Protein AF-A0AAN7M7G8-F1 (afdb_monomer)

Sequence (264 aa):
MFGSSLQILDSKSIIFEFYADFIAVDPYHFTLSIPSNHMYMLPAVVDPLLLQQFCDRTKLMYQQESGLFDFRRTDVSPPLLIVDRRDDPVTPLLNQWTYQTMVHELVGIQDNKADLRNFGRIPKDQREVVLSSEQDAFFNAIMHENFGDIGLNIKRMVDEFQQLARSNQNIQTIEDMAKFADNYPEYKKMHGNVSKHVTSVTEMSRIVEERKLMMVSETEHELACNVMLYALRYEKESPVQLMQLFNKLAAQSPKYKPGLFNSC

InterPro domains:
  IPR001619 Sec1-like protein [PF00995] (16-231)
  IPR001619 Sec1-like protein [PTHR11679] (13-224)
  IPR036045 Sec1-like superfamily [SSF56815] (15-249)
  IPR043127 Sec1-like, domain 3a [G3DSA:3.90.830.10] (96-207)

Mean predicted aligned error: 12.53 Å

Organism: Trapa natans (NCBI:txid22666)

Secondary structure (DSSP, 8-state):
----------TT---------SEESSSS-EE---TTGGGGGSTTT--THHHHHHHHHHHHHHHHTTTTT-PPPPSSPPP-----GGG-SSGGGSPP-BHHHHHHHHT-EETTEEE-TTSSS--GGGSEEE--TTT-HHHHHHTTSBHHHHHHHHHHHHHHHHHHHHHHH---SHHHHHHHHHHHHHHHHHHHHHHHHHHHHHHHHHHHHHHTHHHHHHHHHHHHHHHHHHHHHHHHH-HHHHHHHHHHHHS--TT--S------

Nearest PDB structures (foldseek):
  6xmd-assembly1_A  TM=8.471E-01  e=6.523E-13  Thermochaetoides thermophila
  6xm1-assembly2_C  TM=8.379E-01  e=8.782E-13  Thermochaetoides thermophila
  6xjl-assembly1_A  TM=7.771E-01  e=5.227E-12  Thermochaetoides thermophila
  5bv1-assembly2_C  TM=7.125E-01  e=6.885E-06  Thermochaetoides thermophila DSM 1495
  4bx9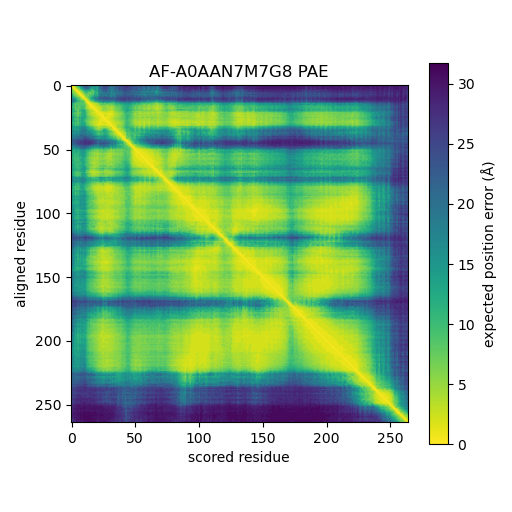-assembly1_A  TM=7.745E-01  e=1.428E-04  Homo sapiens

pLDDT: mean 78.52, std 15.02, range [34.22, 96.0]

Structure (mmCIF, N/CA/C/O backbone):
data_AF-A0AAN7M7G8-F1
#
_entry.id   AF-A0AAN7M7G8-F1
#
loop_
_atom_site.group_PDB
_atom_site.id
_atom_site.type_symbol
_atom_site.label_atom_id
_atom_site.label_alt_id
_atom_site.label_comp_id
_atom_site.label_asym_id
_atom_site.label_entity_id
_atom_site.label_seq_id
_atom_site.pdbx_PDB_ins_code
_atom_site.Cartn_x
_atom_site.Cartn_y
_atom_site.Cartn_z
_atom_site.occupancy
_atom_site.B_iso_or_equiv
_atom_site.auth_seq_id
_atom_site.auth_comp_id
_atom_site.auth_asym_id
_atom_site.auth_atom_id
_atom_site.pdbx_PDB_model_num
ATOM 1 N N . MET A 1 1 ? -5.667 -13.706 -23.156 1.00 41.88 1 MET A N 1
ATOM 2 C CA . MET A 1 1 ? -6.383 -13.793 -21.876 1.00 41.88 1 MET A CA 1
ATOM 3 C C . MET A 1 1 ? -7.707 -14.423 -22.207 1.00 41.88 1 MET A C 1
ATOM 5 O O . MET A 1 1 ? -8.424 -13.885 -23.038 1.00 41.88 1 MET A O 1
ATOM 9 N N . PHE A 1 2 ? -7.919 -15.635 -21.715 1.00 39.16 2 PHE A N 1
ATOM 10 C CA . PHE A 1 2 ? -9.219 -16.276 -21.796 1.00 39.16 2 PHE A CA 1
ATOM 11 C C . PHE A 1 2 ? -10.126 -15.478 -20.865 1.00 39.16 2 PHE A C 1
ATOM 13 O O . PHE A 1 2 ? -9.778 -15.348 -19.697 1.00 39.16 2 PHE A O 1
ATOM 20 N N . GLY A 1 3 ? -11.201 -14.890 -21.391 1.00 40.53 3 GLY A N 1
ATOM 21 C CA . GLY A 1 3 ? -12.267 -14.364 -20.547 1.00 40.53 3 GLY A CA 1
ATOM 22 C C . GLY A 1 3 ? -12.836 -15.542 -19.774 1.00 40.53 3 GLY A C 1
ATOM 23 O O . GLY A 1 3 ? -13.467 -16.428 -20.359 1.00 40.53 3 GLY A O 1
ATOM 24 N N . SER A 1 4 ? -12.525 -15.620 -18.486 1.00 41.31 4 SER A N 1
ATOM 25 C CA . SER A 1 4 ? -13.129 -16.600 -17.595 1.00 41.31 4 SER A CA 1
ATOM 26 C C . S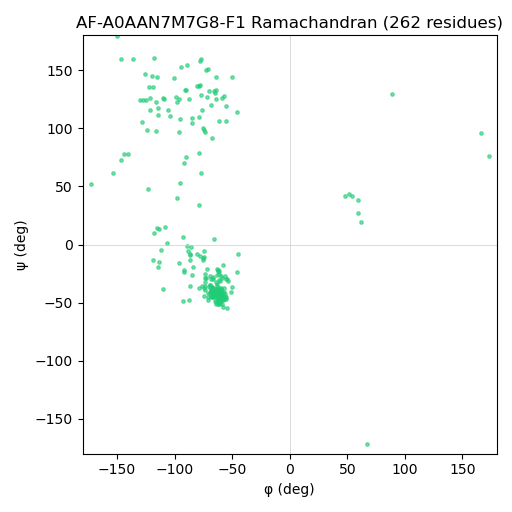ER A 1 4 ? -14.504 -16.074 -17.225 1.00 41.31 4 SER A C 1
ATOM 28 O O . SER A 1 4 ? -14.722 -15.526 -16.154 1.00 41.31 4 SER A O 1
ATOM 30 N N . SER A 1 5 ? -15.449 -16.237 -18.149 1.00 46.50 5 SER A N 1
ATOM 31 C CA . SER A 1 5 ? -16.856 -15.924 -17.923 1.00 46.50 5 SER A CA 1
ATOM 32 C C . SER A 1 5 ? -17.339 -16.702 -16.699 1.00 46.50 5 SER A C 1
ATOM 34 O O . SER A 1 5 ? -17.517 -17.923 -16.760 1.00 46.50 5 SER A O 1
ATOM 36 N N . LEU A 1 6 ? -17.532 -16.019 -15.570 1.00 47.53 6 LEU A N 1
ATOM 37 C CA . LEU A 1 6 ? -18.137 -16.634 -14.397 1.00 47.53 6 LEU A CA 1
ATOM 38 C C . LEU A 1 6 ? -19.636 -16.792 -14.676 1.00 47.53 6 LEU A C 1
ATOM 40 O O . LEU A 1 6 ? -20.410 -15.850 -14.529 1.00 47.53 6 LEU A O 1
ATOM 44 N N . GLN A 1 7 ? -20.043 -17.981 -15.119 1.00 53.16 7 GLN A N 1
ATOM 45 C CA . GLN A 1 7 ? -21.450 -18.295 -15.349 1.00 53.16 7 GLN A CA 1
ATOM 46 C C . GLN A 1 7 ? -22.145 -18.525 -14.004 1.00 53.16 7 GLN A C 1
ATOM 48 O O . GLN A 1 7 ? -22.026 -19.589 -13.396 1.00 53.16 7 GLN A O 1
ATOM 53 N N . ILE A 1 8 ? -22.869 -17.517 -13.523 1.00 58.78 8 ILE A N 1
ATOM 54 C CA . ILE A 1 8 ? -23.681 -17.633 -12.309 1.00 58.78 8 ILE A CA 1
ATOM 55 C C . ILE A 1 8 ? -25.043 -18.217 -12.704 1.00 58.78 8 ILE A C 1
ATOM 57 O O . ILE A 1 8 ? -25.845 -17.535 -13.337 1.00 58.78 8 ILE A O 1
ATOM 61 N N . LEU A 1 9 ? -25.312 -19.477 -12.338 1.00 50.16 9 LEU A N 1
ATOM 62 C CA . LEU A 1 9 ? -26.644 -20.075 -12.481 1.00 50.16 9 LEU A CA 1
ATOM 63 C C . LEU A 1 9 ? -27.555 -19.592 -11.345 1.00 50.16 9 LEU A C 1
ATOM 65 O O . LEU A 1 9 ? -27.407 -20.016 -10.200 1.00 50.16 9 LEU A O 1
ATOM 69 N N . ASP A 1 10 ? -28.538 -18.753 -11.669 1.00 55.81 10 ASP A N 1
ATOM 70 C CA . ASP A 1 10 ? -29.702 -18.557 -10.798 1.00 55.81 10 ASP A CA 1
ATOM 71 C C . ASP A 1 10 ? -30.676 -19.747 -10.945 1.00 55.81 10 ASP A C 1
ATOM 73 O O . ASP A 1 10 ? -30.691 -20.452 -11.957 1.00 55.81 10 ASP A O 1
ATOM 77 N N . SER A 1 11 ? -31.536 -19.934 -9.946 1.00 60.56 11 SER A N 1
ATOM 78 C CA . SER A 1 11 ? -32.658 -20.880 -9.822 1.00 60.56 11 SER A CA 1
ATOM 79 C C . SER A 1 11 ? -33.591 -21.006 -11.046 1.00 60.56 11 SER A C 1
ATOM 81 O O . SER A 1 11 ? -34.426 -21.910 -11.087 1.00 60.56 11 SER A O 1
ATOM 83 N N . LYS A 1 12 ? -33.436 -20.141 -12.060 1.00 61.88 12 LYS A N 1
ATOM 84 C CA . LYS A 1 12 ? -34.151 -20.133 -13.350 1.00 61.88 12 LYS A CA 1
ATOM 85 C C . LYS A 1 12 ? -33.277 -20.429 -14.587 1.00 61.88 12 LYS A C 1
ATOM 87 O O . LYS A 1 12 ? -33.741 -20.210 -15.701 1.00 61.88 12 LYS A O 1
ATOM 92 N N . SER A 1 13 ? -32.044 -20.921 -14.424 1.00 66.62 13 SER A N 1
ATOM 93 C CA . SER A 1 13 ? -31.136 -21.300 -15.529 1.00 66.62 13 SER A CA 1
ATOM 94 C C . SER A 1 13 ? -30.795 -20.161 -16.505 1.00 66.62 13 SER A C 1
ATOM 96 O O . SER A 1 13 ? -30.699 -20.378 -17.712 1.00 66.62 13 SER A O 1
ATOM 98 N N . ILE A 1 14 ? -30.607 -18.941 -15.999 1.00 72.56 14 ILE A N 1
ATOM 99 C CA . ILE A 1 14 ? -30.151 -17.798 -16.803 1.00 72.56 14 ILE A CA 1
ATOM 100 C C . ILE A 1 14 ? -28.620 -17.748 -16.755 1.00 72.56 14 ILE A C 1
ATOM 102 O O . ILE A 1 14 ? -28.042 -17.876 -15.679 1.00 72.56 14 ILE A O 1
ATOM 106 N N . ILE A 1 15 ? -27.978 -17.582 -17.914 1.00 76.56 15 ILE A N 1
ATOM 107 C CA . ILE A 1 15 ? -26.524 -17.429 -18.044 1.00 76.56 15 ILE A CA 1
ATOM 108 C C . ILE A 1 15 ? -26.215 -15.937 -18.169 1.00 76.56 15 ILE A C 1
ATOM 110 O O . ILE A 1 15 ? -26.767 -15.264 -19.039 1.00 76.56 15 ILE A O 1
ATOM 114 N N . PHE A 1 16 ? -25.320 -15.445 -17.317 1.00 76.19 16 PHE A N 1
ATOM 115 C CA . PHE A 1 16 ? -24.771 -14.094 -17.387 1.00 76.19 16 PHE A CA 1
ATOM 116 C C . PHE A 1 16 ? -23.256 -14.157 -17.563 1.00 76.19 16 PHE A C 1
ATOM 118 O O . PHE A 1 16 ? -22.600 -15.038 -17.005 1.00 76.19 16 PHE A O 1
ATOM 125 N N . GLU A 1 17 ? -22.711 -13.205 -18.315 1.00 77.94 17 GLU A N 1
ATOM 126 C CA . GLU A 1 17 ? -21.273 -12.961 -18.386 1.00 77.94 17 GLU A CA 1
ATOM 127 C C . GLU A 1 17 ? -20.913 -11.833 -17.420 1.00 77.94 17 GLU A C 1
ATOM 129 O O . GLU A 1 17 ? -21.492 -10.747 -17.468 1.00 77.94 17 GLU A O 1
ATOM 134 N N . PHE A 1 18 ? -19.972 -12.105 -16.517 1.00 80.31 18 PHE A N 1
ATOM 135 C CA . PHE A 1 18 ? -19.470 -11.136 -15.551 1.00 80.31 18 PHE A CA 1
ATOM 136 C C . PHE A 1 18 ? -17.962 -10.963 -15.738 1.00 80.31 18 PHE A C 1
ATOM 138 O O . PHE A 1 18 ? -17.198 -11.906 -15.540 1.00 80.31 18 PHE A O 1
ATOM 145 N N . TYR A 1 19 ? -17.543 -9.758 -16.130 1.00 82.44 19 TYR A N 1
ATOM 146 C CA . TYR A 1 19 ? -16.150 -9.429 -16.448 1.00 82.44 19 TYR A CA 1
ATOM 147 C C . TYR A 1 19 ? -15.395 -8.933 -15.204 1.00 82.44 19 TYR A C 1
ATOM 149 O O . TYR A 1 19 ? -15.139 -7.739 -15.054 1.00 82.44 19 TYR A O 1
ATOM 157 N N . ALA A 1 20 ? -15.044 -9.855 -14.303 1.00 82.75 20 ALA A N 1
ATOM 158 C CA . ALA A 1 20 ? -14.249 -9.581 -13.098 1.00 82.75 20 ALA A CA 1
ATOM 159 C C . ALA A 1 20 ? -12.972 -10.432 -13.041 1.00 82.75 20 ALA A C 1
ATOM 161 O O . ALA A 1 20 ? -12.640 -11.030 -12.020 1.00 82.75 20 ALA A O 1
ATOM 162 N N . ASP A 1 21 ? -12.242 -10.472 -14.155 1.00 83.25 21 ASP A N 1
ATOM 163 C CA . ASP A 1 21 ? -10.992 -11.229 -14.314 1.00 83.25 21 ASP A CA 1
ATOM 164 C C . ASP A 1 21 ? -9.766 -10.514 -13.690 1.00 83.25 21 ASP A C 1
ATOM 166 O O . ASP A 1 21 ? -8.650 -10.577 -14.209 1.00 83.25 21 ASP A O 1
ATOM 170 N N . PHE A 1 22 ? -9.959 -9.794 -12.582 1.00 87.00 22 PHE A N 1
ATOM 171 C CA . PHE A 1 22 ? -8.910 -9.066 -11.865 1.00 87.00 22 PHE A CA 1
ATOM 172 C C . PHE A 1 22 ? -9.173 -9.047 -10.357 1.00 87.00 22 PHE A C 1
ATOM 174 O O . PHE A 1 22 ? -10.301 -9.208 -9.897 1.00 87.00 22 PHE A O 1
ATOM 181 N N . ILE A 1 23 ? -8.119 -8.803 -9.581 1.00 84.50 23 ILE A N 1
ATOM 182 C CA . ILE A 1 23 ? -8.191 -8.607 -8.134 1.00 84.50 23 ILE A CA 1
ATOM 183 C C . ILE A 1 23 ? -7.992 -7.120 -7.852 1.00 84.50 23 ILE A C 1
ATOM 185 O O . ILE A 1 23 ? -6.927 -6.568 -8.135 1.00 84.50 23 ILE A O 1
ATOM 189 N N . ALA A 1 24 ? -9.015 -6.471 -7.301 1.00 86.88 24 ALA A N 1
ATOM 190 C CA . ALA A 1 24 ? -8.911 -5.098 -6.822 1.00 86.88 24 ALA A CA 1
ATOM 191 C C . ALA A 1 24 ? -8.062 -5.052 -5.540 1.00 86.88 24 ALA A C 1
ATOM 193 O O . ALA A 1 24 ? -8.325 -5.783 -4.581 1.00 86.88 24 ALA A O 1
ATOM 194 N N . VAL A 1 25 ? -7.038 -4.200 -5.535 1.00 83.56 25 VAL A N 1
ATOM 195 C CA . VAL A 1 25 ? -6.191 -3.949 -4.360 1.00 83.56 25 VAL A CA 1
ATOM 196 C C . VAL A 1 25 ? -6.746 -2.752 -3.589 1.00 83.56 25 VAL A C 1
ATOM 198 O O . VAL A 1 25 ? -6.966 -2.836 -2.383 1.00 83.56 25 VAL A O 1
ATOM 201 N N . ASP A 1 26 ? -7.036 -1.667 -4.305 1.00 83.31 26 ASP A N 1
ATOM 202 C CA . ASP A 1 26 ? -7.692 -0.457 -3.808 1.00 83.31 26 ASP A CA 1
ATOM 203 C C . ASP A 1 26 ? -8.500 0.197 -4.959 1.00 83.31 26 ASP A C 1
ATOM 205 O O . ASP A 1 26 ? -8.507 -0.347 -6.068 1.00 83.31 26 ASP A O 1
ATOM 209 N N . PRO A 1 27 ? -9.203 1.331 -4.750 1.00 86.38 27 PRO A N 1
ATOM 210 C CA . PRO A 1 27 ? -10.039 1.945 -5.789 1.00 86.38 27 PRO A CA 1
ATOM 211 C C . PRO A 1 27 ? -9.318 2.323 -7.093 1.00 86.38 27 PRO A C 1
ATOM 213 O O . PRO A 1 27 ? -9.984 2.542 -8.106 1.00 86.38 27 PRO A O 1
ATOM 216 N N . TYR A 1 28 ? -7.987 2.421 -7.080 1.00 89.12 28 TYR A N 1
ATOM 217 C CA . TYR A 1 28 ? -7.175 2.859 -8.217 1.00 89.12 28 TYR A CA 1
ATOM 218 C C . TYR A 1 28 ? -6.187 1.793 -8.710 1.00 89.12 28 TYR A C 1
ATOM 220 O O . TYR A 1 28 ? -5.656 1.929 -9.813 1.00 89.12 28 TYR A O 1
ATOM 228 N N . HIS A 1 29 ? -5.964 0.724 -7.943 1.00 88.50 29 HIS A N 1
ATOM 229 C CA . HIS A 1 29 ? -5.014 -0.334 -8.277 1.00 88.50 29 HIS A CA 1
ATOM 230 C C . HIS A 1 29 ? -5.681 -1.709 -8.342 1.00 88.50 29 HIS A C 1
ATOM 232 O O . HIS A 1 29 ? -6.420 -2.126 -7.449 1.00 88.50 29 HIS A O 1
ATOM 238 N N . PHE A 1 30 ? -5.341 -2.470 -9.380 1.00 89.69 30 PHE A N 1
ATOM 239 C CA . PHE A 1 30 ? -5.737 -3.865 -9.531 1.00 89.69 30 PHE A CA 1
ATOM 240 C C . PHE A 1 30 ? -4.560 -4.719 -10.002 1.00 89.69 30 PHE A C 1
ATOM 242 O O . PHE A 1 30 ? -3.595 -4.223 -10.585 1.00 89.69 30 PHE A O 1
ATOM 249 N N . THR A 1 31 ? -4.654 -6.026 -9.774 1.00 86.50 31 THR A N 1
ATOM 250 C CA . THR A 1 31 ? -3.706 -7.018 -10.282 1.00 86.50 31 THR A CA 1
ATOM 251 C C . THR A 1 31 ? -4.430 -8.114 -11.048 1.00 86.50 31 THR A C 1
ATOM 253 O O . THR A 1 31 ? -5.545 -8.504 -10.714 1.00 86.50 31 THR A O 1
ATOM 256 N N . LEU A 1 32 ? -3.774 -8.639 -12.080 1.00 85.12 32 LEU A N 1
ATOM 257 C CA . LEU A 1 32 ? -4.249 -9.802 -12.836 1.00 85.12 32 LEU A CA 1
ATOM 258 C C . LEU A 1 32 ? -3.821 -11.132 -12.190 1.00 85.12 32 LEU A C 1
ATOM 260 O O . LEU A 1 32 ? -4.140 -12.192 -12.715 1.00 85.12 32 LEU A O 1
ATOM 264 N N . SER A 1 33 ? -3.061 -11.078 -11.087 1.00 79.31 33 SER A N 1
ATOM 265 C CA . SER A 1 33 ? -2.546 -12.244 -10.351 1.00 79.31 33 SER A CA 1
ATOM 266 C C . SER A 1 33 ? -1.886 -13.298 -11.253 1.00 79.31 33 SER A C 1
ATOM 268 O O . SER A 1 33 ? -2.090 -14.503 -11.116 1.00 79.31 33 SER A O 1
ATOM 270 N N . ILE A 1 34 ? -1.094 -12.838 -12.228 1.00 78.81 34 ILE A N 1
ATOM 271 C CA . ILE A 1 34 ? -0.411 -13.728 -13.171 1.00 78.81 34 ILE A CA 1
ATOM 272 C C . ILE A 1 34 ? 0.784 -14.371 -12.447 1.00 78.81 34 ILE A C 1
ATOM 274 O O . ILE A 1 34 ? 1.723 -13.655 -12.074 1.00 78.81 34 ILE A O 1
ATOM 278 N N . PRO A 1 35 ? 0.798 -15.703 -12.253 1.00 70.00 35 PRO A N 1
ATOM 279 C CA . PRO A 1 35 ? 1.922 -16.372 -11.615 1.00 70.00 35 PRO A CA 1
ATOM 280 C C . PRO A 1 35 ? 3.182 -16.216 -12.471 1.00 70.00 35 PRO A C 1
ATOM 282 O O . PRO A 1 35 ? 3.129 -16.228 -13.701 1.00 70.00 35 PRO A O 1
ATOM 285 N N . SER A 1 36 ? 4.331 -16.067 -11.812 1.00 68.06 36 SER A N 1
ATOM 286 C CA . SER A 1 36 ? 5.638 -15.931 -12.470 1.00 68.06 36 SER A CA 1
ATOM 287 C C . SER A 1 36 ? 5.766 -14.731 -13.417 1.00 68.06 36 SER A C 1
ATOM 289 O O 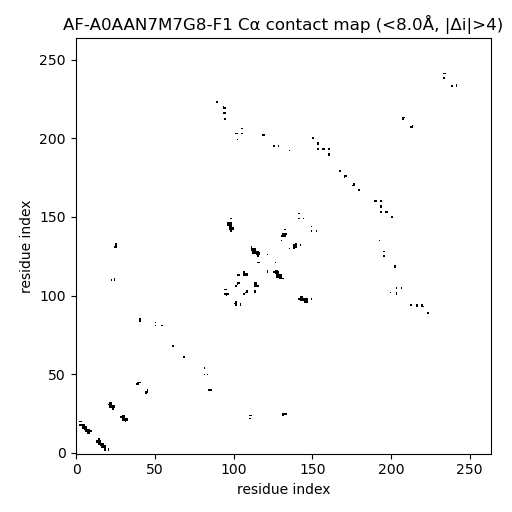. SER A 1 36 ? 6.598 -14.756 -14.320 1.00 68.06 36 SER A O 1
ATOM 291 N N . ASN A 1 37 ? 5.006 -13.647 -13.196 1.00 67.19 37 ASN A N 1
ATOM 292 C CA . ASN A 1 37 ? 5.082 -12.450 -14.045 1.00 67.19 37 ASN A CA 1
ATOM 293 C C . ASN A 1 37 ? 6.512 -11.870 -14.142 1.00 67.19 37 ASN A C 1
ATOM 295 O O . ASN A 1 37 ? 6.920 -11.346 -15.174 1.00 67.19 37 ASN A O 1
ATOM 299 N N . HIS A 1 38 ? 7.319 -12.047 -13.090 1.00 64.25 38 HIS A N 1
ATOM 300 C CA . HIS A 1 38 ? 8.725 -11.643 -13.069 1.00 64.25 38 HIS A CA 1
ATOM 301 C C . HIS A 1 38 ? 9.599 -12.353 -14.116 1.00 64.25 38 HIS A C 1
ATOM 303 O O . HIS A 1 38 ? 10.631 -11.812 -14.503 1.00 64.25 38 HIS A O 1
ATOM 309 N N . MET A 1 39 ? 9.200 -13.528 -14.618 1.00 61.25 39 MET A N 1
ATOM 310 C CA . MET A 1 39 ? 9.928 -14.208 -15.695 1.00 61.25 39 MET A CA 1
ATOM 311 C C . MET A 1 39 ? 9.811 -13.477 -17.034 1.00 61.25 39 MET A C 1
ATOM 313 O O . MET A 1 39 ? 10.746 -13.533 -17.828 1.00 61.25 39 MET A O 1
ATOM 317 N N . TYR A 1 40 ? 8.733 -12.719 -17.257 1.00 58.91 40 TYR A N 1
ATOM 318 C CA . TYR A 1 40 ? 8.611 -11.838 -18.422 1.00 58.91 40 TYR A CA 1
ATOM 319 C C . TYR A 1 40 ? 9.479 -10.573 -18.303 1.00 58.91 40 TYR A C 1
ATOM 321 O O . TYR A 1 40 ? 9.600 -9.818 -19.259 1.00 58.91 40 TYR A O 1
ATOM 329 N N . MET A 1 41 ? 10.136 -10.341 -17.163 1.00 54.50 41 MET A N 1
ATOM 330 C CA . MET A 1 41 ? 11.155 -9.292 -17.042 1.00 54.50 41 MET A CA 1
ATOM 331 C C . MET A 1 41 ? 12.550 -9.779 -17.469 1.00 54.50 41 MET A C 1
ATOM 333 O O . MET A 1 41 ? 13.473 -8.973 -17.579 1.00 54.50 41 MET A O 1
ATOM 337 N N . LEU A 1 42 ? 12.736 -11.084 -17.723 1.00 55.66 42 LEU A N 1
ATOM 338 C CA . LEU A 1 42 ? 14.024 -11.628 -18.149 1.00 55.66 42 LEU A CA 1
ATOM 339 C C . LEU A 1 42 ? 14.284 -11.319 -19.636 1.00 55.66 42 LEU A C 1
ATOM 341 O O . LEU A 1 42 ? 13.474 -11.697 -20.487 1.00 55.66 42 LEU A O 1
ATOM 345 N N . PRO A 1 43 ? 15.451 -10.740 -19.989 1.00 49.47 43 PRO A N 1
ATOM 346 C CA . PRO A 1 43 ? 15.804 -10.436 -21.380 1.00 49.47 43 PRO A CA 1
ATOM 347 C C . PRO A 1 43 ? 15.773 -11.656 -22.313 1.00 49.47 43 PRO A C 1
ATOM 349 O O . PRO A 1 43 ? 15.553 -11.514 -23.509 1.00 49.47 43 PRO A O 1
ATOM 352 N N . ALA A 1 44 ? 15.984 -12.859 -21.766 1.00 47.59 44 ALA A N 1
ATOM 353 C CA . ALA A 1 44 ? 16.004 -14.116 -22.512 1.00 47.59 44 ALA A CA 1
ATOM 354 C C . ALA A 1 44 ? 14.611 -14.630 -22.931 1.00 47.59 44 ALA A C 1
ATOM 356 O O . ALA A 1 44 ? 14.534 -15.570 -23.717 1.00 47.59 44 ALA A O 1
ATOM 357 N N . VAL A 1 45 ? 13.528 -14.051 -22.400 1.00 49.69 45 VAL A N 1
ATOM 358 C CA . VAL A 1 45 ? 12.152 -14.557 -22.570 1.00 49.69 45 VAL A CA 1
ATOM 359 C C . VAL A 1 45 ? 11.277 -13.601 -23.397 1.00 49.69 45 VAL A C 1
ATOM 361 O O . VAL A 1 45 ? 10.228 -14.018 -23.883 1.00 49.69 45 VAL A O 1
ATOM 364 N N . VAL A 1 46 ? 11.688 -12.341 -23.616 1.00 50.38 46 VAL A N 1
ATOM 365 C CA . VAL A 1 46 ? 10.793 -11.309 -24.179 1.00 50.38 46 VAL A CA 1
ATOM 366 C C . VAL A 1 46 ? 11.378 -10.571 -25.385 1.00 50.38 46 VAL A C 1
ATOM 368 O O . VAL A 1 46 ? 12.215 -9.674 -25.267 1.00 50.38 46 VAL A O 1
ATOM 371 N N . ASP A 1 47 ? 10.839 -10.925 -26.551 1.00 56.06 47 ASP A N 1
ATOM 372 C CA . ASP A 1 47 ? 10.956 -10.216 -27.826 1.00 56.06 47 ASP A CA 1
ATOM 373 C C . ASP A 1 47 ? 10.252 -8.836 -27.735 1.00 56.06 47 ASP A C 1
ATOM 375 O O . ASP A 1 47 ? 9.111 -8.776 -27.261 1.00 56.06 47 ASP A O 1
ATOM 379 N N . PRO A 1 48 ? 10.875 -7.717 -28.167 1.00 57.50 48 PRO A N 1
ATOM 380 C CA . PRO A 1 48 ? 10.230 -6.403 -28.311 1.00 57.50 48 PRO A CA 1
ATOM 381 C C . PRO A 1 48 ? 8.856 -6.421 -29.002 1.00 57.50 48 PRO A C 1
ATOM 383 O O . PRO A 1 48 ? 8.036 -5.536 -28.757 1.00 57.50 48 PRO A O 1
ATOM 386 N N . LEU A 1 49 ? 8.563 -7.437 -29.822 1.00 63.84 49 LEU A N 1
ATOM 387 C CA . LEU A 1 49 ? 7.244 -7.623 -30.430 1.00 63.84 49 LEU A CA 1
ATOM 388 C C . LEU A 1 49 ? 6.107 -7.871 -29.426 1.00 63.84 49 LEU A C 1
ATOM 390 O O . LEU A 1 49 ? 4.953 -7.668 -29.791 1.00 63.84 49 LEU A O 1
ATOM 394 N N . LEU A 1 50 ? 6.371 -8.309 -28.193 1.00 69.12 50 LEU A N 1
ATOM 395 C CA . LEU A 1 50 ? 5.317 -8.790 -27.292 1.00 69.12 50 LEU A CA 1
ATOM 396 C C . LEU A 1 50 ? 4.363 -7.676 -26.824 1.00 69.12 50 LEU A C 1
ATOM 398 O O . LEU A 1 50 ? 3.149 -7.885 -26.789 1.00 69.12 50 LEU A O 1
ATOM 402 N N . LEU A 1 51 ? 4.887 -6.478 -26.532 1.00 71.75 51 LEU A N 1
ATOM 403 C CA . LEU A 1 51 ? 4.068 -5.315 -26.166 1.00 71.75 51 LEU A CA 1
ATOM 404 C C . LEU A 1 51 ? 3.209 -4.857 -27.351 1.00 71.75 51 LEU A C 1
ATOM 406 O O . LEU A 1 51 ? 2.008 -4.636 -27.206 1.00 71.75 51 LEU A O 1
ATOM 410 N N . GLN A 1 52 ? 3.811 -4.785 -28.540 1.00 77.06 52 GLN A N 1
ATOM 411 C CA . GLN A 1 52 ? 3.110 -4.416 -29.767 1.00 77.06 52 GLN A CA 1
ATOM 412 C C . GLN A 1 52 ? 2.006 -5.429 -30.103 1.00 77.06 52 GLN A C 1
ATOM 414 O O . GLN A 1 52 ? 0.866 -5.044 -30.348 1.00 77.06 52 GLN A O 1
ATOM 419 N N . GLN A 1 53 ? 2.307 -6.727 -30.017 1.00 79.75 53 GLN A N 1
ATOM 420 C CA . GLN A 1 53 ? 1.334 -7.807 -30.193 1.00 79.75 53 GLN A CA 1
ATOM 421 C C . GLN A 1 53 ? 0.194 -7.729 -29.175 1.00 79.75 53 GLN A C 1
ATOM 423 O O . GLN A 1 53 ? -0.959 -7.984 -29.524 1.00 79.75 53 GLN A O 1
ATOM 428 N N . PHE A 1 54 ? 0.490 -7.384 -27.919 1.00 80.62 54 PHE A N 1
ATOM 429 C CA . PHE A 1 54 ? -0.534 -7.199 -26.898 1.00 80.62 54 PHE A CA 1
ATOM 430 C C . PHE A 1 54 ? -1.449 -6.016 -27.239 1.00 80.62 54 PHE A C 1
ATOM 432 O O . PHE A 1 54 ? -2.666 -6.189 -27.269 1.00 80.62 54 PHE A O 1
ATOM 439 N N . CYS A 1 55 ? -0.882 -4.858 -27.591 1.00 82.31 55 CYS A N 1
ATOM 440 C CA . CYS A 1 55 ? -1.634 -3.685 -28.040 1.00 82.31 55 CYS A CA 1
ATOM 441 C C . CYS A 1 55 ? -2.521 -3.989 -29.257 1.00 82.31 55 CYS A C 1
ATOM 443 O O . CYS A 1 55 ? -3.697 -3.621 -29.275 1.00 82.31 55 CYS A O 1
ATOM 445 N N . ASP A 1 56 ? -1.982 -4.677 -30.264 1.00 84.94 56 ASP A N 1
ATOM 446 C CA . ASP A 1 56 ? -2.717 -5.013 -31.485 1.00 84.94 56 ASP A CA 1
ATOM 447 C C . ASP A 1 56 ? -3.839 -6.018 -31.210 1.00 84.94 56 ASP A C 1
ATOM 449 O O . ASP A 1 56 ? -4.942 -5.875 -31.740 1.00 84.94 56 ASP A O 1
ATOM 453 N N . ARG A 1 57 ? -3.616 -6.977 -30.304 1.00 83.38 57 ARG A N 1
ATOM 454 C CA . ARG A 1 57 ? -4.658 -7.913 -29.865 1.00 83.38 57 ARG A CA 1
ATOM 455 C C . ARG A 1 57 ? -5.771 -7.217 -29.080 1.00 83.38 57 ARG A C 1
ATOM 457 O O . ARG A 1 57 ? -6.937 -7.534 -29.297 1.00 83.38 57 ARG A O 1
ATOM 464 N N . THR A 1 58 ? -5.439 -6.248 -28.229 1.00 84.44 58 THR A N 1
ATOM 465 C CA . THR A 1 58 ? -6.433 -5.434 -27.510 1.00 84.44 58 THR A CA 1
ATOM 466 C C . THR A 1 58 ? -7.265 -4.588 -28.476 1.00 84.44 58 THR A C 1
ATOM 468 O O . THR A 1 58 ? -8.487 -4.540 -28.353 1.00 84.44 58 THR A O 1
ATOM 471 N N . LYS A 1 59 ? -6.638 -3.980 -29.495 1.00 85.88 59 LYS A N 1
ATOM 472 C CA . LYS A 1 59 ? -7.355 -3.246 -30.555 1.00 85.88 59 LYS A CA 1
ATOM 473 C C . LYS A 1 59 ? -8.291 -4.154 -31.351 1.00 85.88 59 LYS A C 1
ATOM 475 O O . LYS A 1 59 ? -9.421 -3.761 -31.625 1.00 85.88 59 LYS A O 1
ATOM 480 N N . LEU A 1 60 ? -7.831 -5.354 -31.710 1.00 88.12 60 LEU A N 1
ATOM 481 C CA . LEU A 1 60 ? -8.648 -6.337 -32.418 1.00 88.12 60 LEU A CA 1
ATOM 482 C C . LEU A 1 60 ? -9.871 -6.741 -31.582 1.00 88.12 60 LEU A C 1
ATOM 484 O O . LEU A 1 60 ? -10.980 -6.742 -32.107 1.00 88.12 60 LEU A O 1
ATOM 488 N N . MET A 1 61 ? -9.688 -7.016 -30.285 1.00 85.06 61 MET A N 1
ATOM 489 C CA . MET A 1 61 ? -10.798 -7.320 -29.372 1.00 85.06 61 MET A CA 1
ATOM 490 C C . MET A 1 61 ? -11.804 -6.172 -29.284 1.00 85.06 61 MET A C 1
ATOM 492 O O . MET A 1 61 ? -13.001 -6.411 -29.393 1.00 85.06 61 MET A O 1
ATOM 496 N N . TYR A 1 62 ? -11.334 -4.928 -29.166 1.00 84.88 62 TYR A N 1
ATOM 497 C CA . TYR A 1 62 ? -12.209 -3.753 -29.146 1.00 84.88 62 TYR A CA 1
ATOM 498 C C . TYR A 1 62 ? -13.051 -3.621 -30.428 1.00 84.88 62 TYR A C 1
ATOM 500 O O . TYR A 1 62 ? -14.217 -3.240 -30.377 1.00 84.88 62 TYR A O 1
ATOM 508 N N . GLN A 1 63 ? -12.474 -3.958 -31.586 1.00 86.81 63 GLN A N 1
ATOM 509 C CA . GLN A 1 63 ? -13.181 -3.931 -32.869 1.00 86.81 63 GLN A CA 1
ATOM 510 C C . GLN A 1 63 ? -14.178 -5.086 -33.024 1.00 86.81 63 GLN A C 1
ATOM 512 O O . GLN A 1 63 ? -15.257 -4.885 -33.579 1.00 86.81 63 GLN A O 1
ATOM 517 N N . GLN A 1 64 ? -13.820 -6.286 -32.559 1.00 90.12 64 GLN A N 1
ATOM 518 C CA . GLN A 1 64 ? -14.666 -7.479 -32.650 1.00 90.12 64 GLN A CA 1
ATOM 519 C C . GLN A 1 64 ? -15.867 -7.393 -31.705 1.00 90.12 64 GLN A C 1
ATOM 521 O O . GLN A 1 64 ? -16.995 -7.616 -32.133 1.00 90.12 64 GLN A O 1
ATOM 526 N N . GLU A 1 65 ? -15.638 -6.981 -30.460 1.00 87.94 65 GLU A N 1
ATOM 527 C CA . GLU A 1 65 ? -16.655 -6.909 -29.406 1.00 87.94 65 GLU A CA 1
ATOM 528 C C . GLU A 1 65 ? -17.220 -5.491 -29.235 1.00 87.94 65 GLU A C 1
ATOM 530 O O . GLU A 1 65 ? -17.453 -5.017 -28.124 1.00 87.94 65 GLU A O 1
ATOM 535 N N . SER A 1 66 ? -17.448 -4.781 -30.345 1.00 81.94 66 SER A N 1
ATOM 536 C CA . SER A 1 66 ? -17.889 -3.373 -30.323 1.00 81.94 66 SER A CA 1
ATOM 537 C C . SER A 1 66 ? -19.160 -3.122 -29.497 1.00 81.94 66 SER A C 1
ATOM 539 O O . SER A 1 66 ? -19.294 -2.056 -28.903 1.00 81.94 66 SER A O 1
ATOM 541 N N . GLY A 1 67 ? -20.059 -4.111 -29.398 1.00 86.56 67 GLY A N 1
ATOM 542 C CA . GLY A 1 67 ? -21.275 -4.028 -28.586 1.00 86.56 67 GLY A CA 1
ATOM 543 C C . GLY A 1 67 ? -21.024 -3.966 -27.073 1.00 86.56 67 GLY A C 1
ATOM 544 O O . GLY A 1 67 ? -21.802 -3.331 -26.367 1.00 86.56 67 GLY A O 1
ATOM 545 N N . LEU A 1 68 ? -19.931 -4.560 -26.572 1.00 85.44 68 LEU A N 1
ATOM 546 C CA . LEU A 1 68 ? -19.535 -4.456 -25.157 1.00 85.44 68 LEU A CA 1
ATOM 547 C C . LEU A 1 68 ? -18.969 -3.074 -24.815 1.00 85.44 68 LEU A C 1
ATOM 549 O O . LEU A 1 68 ? -19.021 -2.648 -23.662 1.00 85.44 68 LEU A O 1
ATOM 553 N N . PHE A 1 69 ? -18.423 -2.381 -25.815 1.00 85.56 69 PHE A N 1
ATOM 554 C CA . PHE A 1 69 ? -17.716 -1.114 -25.655 1.00 85.56 69 PHE A CA 1
ATOM 555 C C . PHE A 1 69 ? -18.490 0.099 -26.200 1.00 85.56 69 PHE A C 1
ATOM 557 O O . PHE A 1 69 ? -17.903 1.175 -26.356 1.00 85.56 69 PHE A O 1
ATOM 564 N N . ASP A 1 70 ? -19.794 -0.036 -26.468 1.00 86.25 70 ASP A N 1
ATOM 565 C CA . ASP A 1 70 ? -20.669 1.069 -26.891 1.00 86.25 70 ASP A CA 1
ATOM 566 C C . ASP A 1 70 ? -21.063 1.962 -25.699 1.00 86.25 70 ASP A C 1
ATOM 568 O O . ASP A 1 70 ? -22.221 2.080 -25.293 1.00 86.25 70 ASP A O 1
ATOM 572 N N . PHE A 1 71 ? -20.054 2.564 -25.070 1.00 87.50 71 PHE A N 1
ATOM 573 C CA . PHE A 1 71 ? -20.244 3.493 -23.964 1.00 87.50 71 PHE A CA 1
ATOM 574 C C . PHE A 1 71 ? -20.688 4.867 -24.466 1.00 87.50 71 PHE A C 1
ATOM 576 O O . PHE A 1 71 ? -20.404 5.283 -25.593 1.00 87.50 71 PHE A O 1
ATOM 583 N N . ARG A 1 72 ? -21.326 5.641 -23.580 1.00 85.81 72 ARG A N 1
ATOM 584 C CA . ARG A 1 72 ? -21.650 7.041 -23.866 1.00 85.81 72 ARG A CA 1
ATOM 585 C C . ARG A 1 72 ? -20.372 7.789 -24.242 1.00 85.81 72 ARG A C 1
ATOM 587 O O . ARG A 1 72 ? -19.457 7.905 -23.431 1.00 85.81 72 ARG A O 1
ATOM 594 N N . ARG A 1 73 ? -20.343 8.327 -25.462 1.00 81.06 73 ARG A N 1
ATOM 595 C CA . ARG A 1 73 ? -19.200 9.091 -25.964 1.00 81.06 73 ARG A CA 1
ATOM 596 C C . ARG A 1 73 ? -18.932 10.292 -25.063 1.00 81.06 73 ARG A C 1
ATOM 598 O O . ARG A 1 73 ? -19.828 11.096 -24.805 1.00 81.06 73 ARG A O 1
ATOM 605 N N . THR A 1 74 ? -17.697 10.385 -24.601 1.00 82.25 74 THR A N 1
ATOM 606 C CA . THR A 1 74 ? -17.133 11.543 -23.915 1.00 82.25 74 THR A CA 1
ATOM 607 C C . THR A 1 74 ? -16.402 12.420 -24.930 1.00 82.25 74 THR A C 1
ATOM 609 O O . THR A 1 74 ? -15.911 11.920 -25.942 1.00 82.25 74 THR A O 1
ATOM 612 N N . ASP A 1 75 ? -16.305 13.726 -24.666 1.00 80.75 75 ASP A N 1
ATOM 613 C CA . ASP A 1 75 ? -15.592 14.665 -25.553 1.00 80.75 75 ASP A CA 1
ATOM 614 C C . ASP A 1 75 ? -14.099 14.317 -25.695 1.00 80.75 75 ASP A C 1
ATOM 616 O O . ASP A 1 75 ? -13.468 14.622 -26.705 1.00 80.75 75 ASP A O 1
ATOM 620 N N . VAL A 1 76 ? -13.541 13.635 -24.689 1.00 86.06 76 VAL A N 1
ATOM 621 C CA . VAL A 1 76 ? -12.171 13.117 -24.667 1.00 86.06 76 VAL A CA 1
ATOM 622 C C . VAL A 1 76 ? -12.215 11.605 -24.468 1.00 86.06 76 VAL A C 1
ATOM 624 O O . VAL A 1 76 ? -12.819 11.123 -23.508 1.00 86.06 76 VAL A O 1
ATOM 627 N N . SER A 1 77 ? -11.569 10.854 -25.363 1.00 82.00 77 SER A N 1
ATOM 628 C CA . SER A 1 77 ? -11.405 9.404 -25.208 1.00 82.00 77 SER A CA 1
ATOM 629 C C . SER A 1 77 ? -10.424 9.109 -24.068 1.00 82.00 77 SER A C 1
ATOM 631 O O . SER A 1 77 ? -9.337 9.694 -24.063 1.00 82.00 77 SER A O 1
ATOM 633 N N . PRO A 1 78 ? -10.745 8.196 -23.131 1.00 86.88 78 PRO A N 1
ATOM 634 C CA . PRO A 1 78 ? -9.813 7.822 -22.076 1.00 86.88 78 PRO A CA 1
ATOM 635 C C . PRO A 1 78 ? -8.579 7.132 -22.686 1.00 86.88 78 PRO A C 1
ATOM 637 O O . PRO A 1 78 ? -8.735 6.223 -23.509 1.00 86.88 78 PRO A O 1
ATOM 640 N N . PRO A 1 79 ? -7.353 7.552 -22.332 1.00 87.75 79 PRO A N 1
ATOM 641 C CA . PRO A 1 79 ? -6.144 6.897 -22.809 1.00 87.75 79 PRO A CA 1
ATOM 642 C C . PRO A 1 79 ? -5.884 5.600 -22.030 1.00 87.75 79 PRO A C 1
ATOM 644 O O . PRO A 1 79 ? -5.964 5.577 -20.805 1.00 87.75 79 PRO A O 1
ATOM 647 N N . LEU A 1 80 ? -5.505 4.537 -22.744 1.00 86.25 80 LEU A N 1
ATOM 648 C CA . LEU A 1 80 ? -4.923 3.329 -22.158 1.00 86.25 80 LEU A CA 1
ATOM 649 C C . LEU A 1 80 ? -3.418 3.340 -22.426 1.00 86.25 80 LEU A C 1
ATOM 651 O O . LEU A 1 80 ? -2.990 3.195 -23.572 1.00 86.25 80 LEU A O 1
ATOM 655 N N . LEU A 1 81 ? -2.626 3.517 -21.370 1.00 87.62 81 LEU A N 1
ATOM 656 C CA . LEU A 1 81 ? -1.172 3.456 -21.443 1.00 87.62 81 LEU A CA 1
ATOM 657 C C . LEU A 1 81 ? -0.698 2.069 -21.004 1.00 87.62 81 LEU A C 1
ATOM 659 O O . LEU A 1 81 ? -0.986 1.638 -19.891 1.00 87.62 81 LEU A O 1
ATOM 663 N N . ILE A 1 82 ? 0.033 1.382 -21.880 1.00 83.31 82 ILE A N 1
ATOM 664 C CA . ILE A 1 82 ? 0.631 0.077 -21.593 1.00 83.31 82 ILE A CA 1
ATOM 665 C C . ILE A 1 82 ? 2.141 0.278 -21.611 1.00 83.31 82 ILE A C 1
ATOM 667 O O . ILE A 1 82 ? 2.699 0.680 -22.630 1.00 83.31 82 ILE A O 1
ATOM 671 N N . VAL A 1 83 ? 2.775 0.039 -20.466 1.00 82.94 83 VAL A N 1
ATOM 672 C CA . VAL A 1 83 ? 4.203 0.287 -20.242 1.00 82.94 83 VAL A CA 1
ATOM 673 C C . VAL A 1 83 ? 4.907 -1.036 -19.989 1.00 82.94 83 VAL A C 1
ATOM 675 O O . VAL A 1 83 ? 4.347 -1.935 -19.357 1.00 82.94 83 VAL A O 1
ATOM 678 N N . ASP A 1 84 ? 6.139 -1.149 -20.472 1.00 80.19 84 ASP A N 1
ATOM 679 C CA . ASP A 1 84 ? 7.009 -2.269 -20.152 1.00 80.19 84 ASP A CA 1
ATOM 680 C C . ASP A 1 84 ? 7.832 -1.951 -18.899 1.00 80.19 84 ASP A C 1
ATOM 682 O O . ASP A 1 84 ? 8.431 -0.883 -18.784 1.00 80.19 84 ASP A O 1
ATOM 686 N N . ARG A 1 85 ? 7.905 -2.884 -17.942 1.00 81.75 85 ARG A N 1
ATOM 687 C CA . ARG A 1 85 ? 8.666 -2.659 -16.703 1.00 81.75 85 ARG A CA 1
ATOM 688 C C . ARG A 1 85 ? 10.161 -2.441 -16.964 1.00 81.75 85 ARG A C 1
ATOM 690 O O . ARG A 1 85 ? 10.828 -1.834 -16.134 1.00 81.75 85 ARG A O 1
ATOM 697 N N . ARG A 1 86 ? 10.685 -2.891 -18.110 1.00 75.62 86 ARG A N 1
ATOM 698 C CA . ARG A 1 86 ? 12.081 -2.676 -18.524 1.00 75.62 86 ARG A CA 1
ATOM 699 C C . ARG A 1 86 ? 12.444 -1.205 -18.714 1.00 75.62 86 ARG A C 1
ATOM 701 O O . ARG A 1 86 ? 13.625 -0.886 -18.610 1.00 75.62 86 ARG A O 1
ATOM 708 N N . ASP A 1 87 ? 11.463 -0.337 -18.954 1.00 81.75 87 ASP A N 1
ATOM 709 C CA . ASP A 1 87 ? 11.693 1.105 -19.081 1.00 81.75 87 ASP A CA 1
ATOM 710 C C . ASP A 1 87 ? 12.017 1.755 -17.722 1.00 81.75 87 ASP A C 1
ATOM 712 O O . ASP A 1 87 ? 12.646 2.809 -17.668 1.00 81.75 87 ASP A O 1
ATOM 716 N N . ASP A 1 88 ? 11.644 1.099 -16.617 1.00 84.81 88 ASP A N 1
ATOM 717 C CA . ASP A 1 88 ? 11.953 1.516 -15.249 1.00 84.81 88 ASP A CA 1
ATOM 718 C C . ASP A 1 88 ? 12.309 0.299 -14.368 1.00 84.81 88 ASP A C 1
ATOM 720 O O . ASP A 1 88 ? 11.488 -0.189 -13.577 1.00 84.81 88 ASP A O 1
ATOM 724 N N . PRO A 1 89 ? 13.546 -0.219 -14.499 1.00 83.12 89 PRO A N 1
ATOM 725 C CA . PRO A 1 89 ? 14.026 -1.340 -13.701 1.00 83.12 89 PRO A CA 1
ATOM 726 C C . PRO A 1 89 ? 14.495 -0.913 -12.302 1.00 83.12 89 PRO A C 1
ATOM 728 O O . PRO A 1 89 ? 14.805 -1.782 -11.492 1.00 83.12 89 PRO A O 1
ATOM 731 N N . VAL A 1 90 ? 14.577 0.394 -12.015 1.00 87.44 90 VAL A N 1
ATOM 732 C CA . VAL A 1 90 ? 15.149 0.932 -10.770 1.00 87.44 90 VAL A CA 1
ATOM 733 C C . VAL A 1 90 ? 14.097 1.018 -9.672 1.00 87.44 90 VAL A C 1
ATOM 735 O O . VAL A 1 90 ? 14.326 0.500 -8.583 1.00 87.44 90 VAL A O 1
ATOM 738 N N . THR A 1 91 ? 12.910 1.563 -9.961 1.00 89.19 91 THR A N 1
ATOM 739 C CA . THR A 1 91 ? 11.837 1.714 -8.961 1.00 89.19 91 THR A CA 1
ATOM 740 C C . THR A 1 91 ? 11.483 0.445 -8.169 1.00 89.19 91 THR A C 1
ATOM 742 O O . THR A 1 91 ? 11.263 0.574 -6.969 1.00 89.19 91 THR A O 1
ATOM 745 N N . PRO A 1 92 ? 11.414 -0.782 -8.740 1.00 89.38 92 PRO A N 1
ATOM 746 C CA . PRO A 1 92 ? 11.060 -1.965 -7.955 1.00 89.38 92 PRO A CA 1
ATOM 747 C C . PRO A 1 92 ? 12.199 -2.447 -7.044 1.00 89.38 92 PRO A C 1
ATOM 749 O O . PRO A 1 92 ? 11.968 -3.339 -6.237 1.00 89.38 92 PRO A O 1
ATOM 752 N N . LEU A 1 93 ? 13.418 -1.923 -7.209 1.00 89.56 93 LEU A N 1
ATOM 753 C CA . LEU A 1 93 ? 14.592 -2.300 -6.421 1.00 89.56 93 LEU A CA 1
ATOM 754 C C . LEU A 1 93 ? 14.846 -1.351 -5.246 1.00 89.56 93 LEU A C 1
ATOM 756 O O . LEU A 1 93 ? 15.624 -1.696 -4.366 1.00 89.56 93 LEU A O 1
ATOM 760 N N . LEU A 1 94 ? 14.236 -0.163 -5.252 1.00 92.44 94 LEU A N 1
ATOM 761 C CA . LEU A 1 94 ? 14.412 0.833 -4.199 1.00 92.44 94 LEU A CA 1
ATOM 762 C C . LEU A 1 94 ? 13.570 0.484 -2.973 1.00 92.44 94 LEU A C 1
ATOM 764 O O . LEU A 1 94 ? 12.376 0.203 -3.120 1.00 92.44 94 LEU A O 1
ATOM 768 N N . ASN A 1 95 ? 14.165 0.622 -1.785 1.00 93.38 95 ASN A N 1
ATOM 769 C CA . ASN A 1 95 ? 13.422 0.573 -0.526 1.00 93.38 95 ASN A CA 1
ATOM 770 C C . ASN A 1 95 ? 12.317 1.641 -0.511 1.00 93.38 95 ASN A C 1
ATOM 772 O O . ASN A 1 95 ? 12.570 2.829 -0.739 1.00 93.38 95 ASN A O 1
ATOM 776 N N . GLN A 1 96 ? 11.091 1.224 -0.208 1.00 93.75 96 GLN A N 1
ATOM 777 C CA . GLN A 1 96 ? 9.920 2.092 -0.167 1.00 93.75 96 GLN A CA 1
ATOM 778 C C . GLN A 1 96 ? 9.578 2.489 1.270 1.00 93.75 96 GLN A C 1
ATOM 780 O O . GLN A 1 96 ? 9.649 1.671 2.179 1.00 93.75 96 GLN A O 1
ATOM 785 N N . TRP A 1 97 ? 9.125 3.731 1.479 1.00 94.81 97 TRP A N 1
ATOM 786 C CA . TRP A 1 97 ? 8.880 4.291 2.822 1.00 94.81 97 TRP A CA 1
ATOM 787 C C . TRP A 1 97 ? 7.427 4.686 3.105 1.00 94.81 97 TRP A C 1
ATOM 789 O O . TRP A 1 97 ? 7.161 5.340 4.11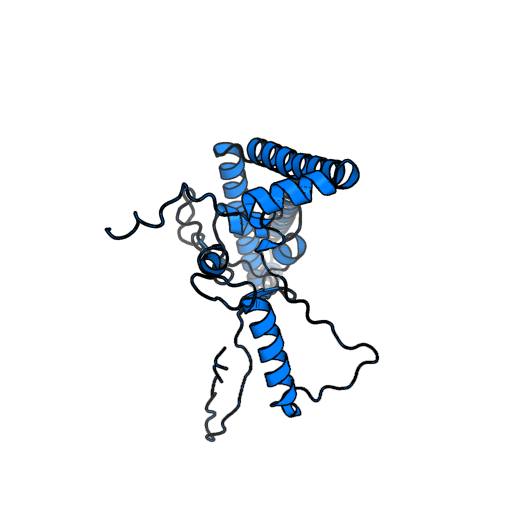3 1.00 94.81 97 TRP A O 1
ATOM 799 N N . THR A 1 98 ? 6.482 4.315 2.237 1.00 94.56 98 THR A N 1
ATOM 800 C CA . THR A 1 98 ? 5.046 4.501 2.515 1.00 94.56 98 THR 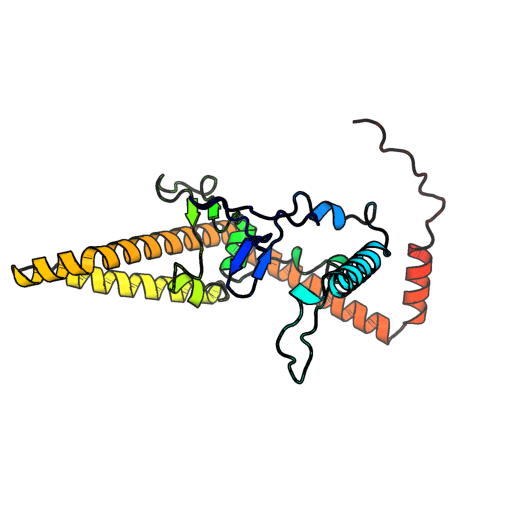A CA 1
ATOM 801 C C . THR A 1 98 ? 4.460 3.291 3.237 1.00 94.56 98 THR A C 1
ATOM 803 O O . THR A 1 98 ? 4.980 2.183 3.098 1.00 94.56 98 THR A O 1
ATOM 806 N N . TYR A 1 99 ? 3.382 3.471 4.007 1.00 94.38 99 TYR A N 1
ATOM 807 C CA . TYR A 1 99 ? 2.873 2.409 4.886 1.00 94.38 99 TYR A CA 1
ATOM 808 C C . TYR A 1 99 ? 2.588 1.092 4.151 1.00 94.38 99 TYR A C 1
ATOM 810 O O . TYR A 1 99 ? 3.105 0.039 4.523 1.00 94.38 99 TYR A O 1
ATOM 818 N N . GLN A 1 100 ? 1.778 1.146 3.092 1.00 93.38 100 GLN A N 1
ATOM 819 C CA . GLN A 1 100 ? 1.373 -0.041 2.339 1.00 93.38 100 GLN A CA 1
ATOM 820 C C . GLN A 1 100 ? 2.571 -0.711 1.657 1.00 93.38 100 GLN A C 1
ATOM 822 O O . GLN A 1 100 ? 2.706 -1.935 1.706 1.00 93.38 100 GLN A O 1
ATOM 827 N N . THR A 1 101 ? 3.451 0.087 1.046 1.00 92.00 101 THR A N 1
ATOM 828 C CA . THR A 1 101 ? 4.616 -0.428 0.320 1.00 92.00 101 THR A CA 1
ATOM 829 C C . THR A 1 101 ? 5.629 -1.055 1.266 1.00 92.00 101 THR A C 1
ATOM 831 O O . THR A 1 101 ? 6.132 -2.129 0.964 1.00 92.00 101 THR A O 1
ATOM 834 N N . MET A 1 102 ? 5.868 -0.454 2.437 1.00 93.38 102 MET A N 1
ATOM 835 C CA . MET A 1 102 ? 6.755 -1.018 3.459 1.00 93.38 102 MET A CA 1
ATOM 836 C C . MET A 1 102 ? 6.253 -2.367 3.957 1.00 93.38 102 MET A C 1
ATOM 838 O O . MET A 1 102 ? 7.035 -3.307 4.086 1.00 93.38 102 MET A O 1
ATOM 842 N N . VAL A 1 103 ? 4.947 -2.493 4.216 1.00 92.19 103 VAL A N 1
ATOM 843 C CA . VAL A 1 103 ? 4.385 -3.789 4.613 1.00 92.19 103 VAL A CA 1
ATOM 844 C C . VAL A 1 103 ? 4.574 -4.810 3.489 1.00 92.19 103 VAL A C 1
ATOM 846 O O . VAL A 1 103 ? 4.997 -5.937 3.750 1.00 92.19 103 VAL A O 1
ATOM 849 N N . HIS A 1 104 ? 4.309 -4.430 2.238 1.00 91.56 104 HIS A N 1
ATOM 850 C CA . HIS A 1 104 ? 4.502 -5.325 1.099 1.00 91.56 104 HIS A CA 1
ATOM 851 C C . HIS A 1 104 ? 5.966 -5.743 0.908 1.00 91.56 104 HIS A C 1
ATOM 853 O O . HIS A 1 104 ? 6.230 -6.901 0.607 1.00 91.56 104 HIS A O 1
ATOM 859 N N . GLU A 1 105 ? 6.912 -4.837 1.125 1.00 91.00 105 GLU A N 1
ATOM 860 C CA . GLU A 1 105 ? 8.339 -5.093 0.951 1.00 91.00 105 GLU A CA 1
ATOM 861 C C . GLU A 1 105 ? 8.927 -5.958 2.075 1.00 91.00 105 GLU A C 1
ATOM 863 O O . GLU A 1 105 ? 9.676 -6.903 1.821 1.00 91.00 105 GLU A O 1
ATOM 868 N N . LEU A 1 106 ? 8.582 -5.660 3.329 1.00 89.94 106 LEU A N 1
ATOM 869 C CA . LEU A 1 106 ? 9.194 -6.309 4.490 1.00 89.94 106 LEU A CA 1
ATOM 870 C C . LEU A 1 106 ? 8.508 -7.622 4.875 1.00 89.94 106 LEU A C 1
ATOM 872 O O . LEU A 1 106 ? 9.181 -8.551 5.328 1.00 89.94 106 LEU A O 1
ATOM 876 N N . VAL A 1 107 ? 7.184 -7.687 4.722 1.00 87.56 107 VAL A N 1
ATOM 877 C CA . VAL A 1 107 ? 6.349 -8.826 5.139 1.00 87.56 107 VAL A CA 1
ATOM 878 C C . VAL A 1 107 ? 5.802 -9.583 3.933 1.00 87.56 107 VAL A C 1
ATOM 880 O O . VAL A 1 107 ? 5.741 -10.811 3.952 1.00 87.56 107 VAL A O 1
ATOM 883 N N . GLY A 1 108 ? 5.428 -8.860 2.880 1.00 87.44 108 GLY A N 1
ATOM 884 C CA . GLY A 1 108 ? 4.669 -9.406 1.763 1.00 87.44 108 GLY A CA 1
ATOM 885 C C . GLY A 1 108 ? 3.169 -9.296 2.014 1.00 87.44 108 GLY A C 1
ATOM 886 O O . GLY A 1 108 ? 2.658 -9.715 3.052 1.00 87.44 108 GLY A O 1
ATOM 887 N N . ILE A 1 109 ? 2.456 -8.742 1.034 1.00 87.44 109 ILE A N 1
ATOM 888 C CA . ILE A 1 109 ? 0.989 -8.735 1.009 1.00 87.44 109 ILE A CA 1
ATOM 889 C C . ILE A 1 109 ? 0.536 -9.664 -0.112 1.00 87.44 109 ILE A C 1
ATOM 891 O O . ILE A 1 109 ? 0.952 -9.495 -1.258 1.00 87.44 109 ILE A O 1
ATOM 895 N N . GLN A 1 110 ? -0.322 -10.622 0.223 1.00 83.94 110 GLN A N 1
ATOM 896 C CA . GLN A 1 110 ? -0.975 -11.532 -0.713 1.00 83.94 110 GLN A CA 1
ATOM 897 C C . GLN A 1 110 ? -2.480 -11.474 -0.462 1.00 83.94 110 GLN A C 1
ATOM 899 O O . GLN A 1 110 ? -2.919 -11.638 0.673 1.00 83.94 110 GLN A O 1
ATOM 904 N N . ASP A 1 111 ? -3.264 -11.178 -1.500 1.00 83.25 111 ASP A N 1
ATOM 905 C CA . ASP A 1 111 ? -4.728 -11.052 -1.418 1.00 83.25 111 ASP A CA 1
ATOM 906 C C . ASP A 1 111 ? -5.206 -10.114 -0.290 1.00 83.25 111 ASP A C 1
ATOM 908 O O . ASP A 1 111 ? -6.129 -10.428 0.461 1.00 83.25 111 ASP A O 1
ATOM 912 N N . ASN A 1 112 ? -4.545 -8.957 -0.146 1.00 84.00 112 ASN A N 1
ATOM 913 C CA . ASN A 1 112 ? -4.772 -7.969 0.923 1.00 84.00 112 ASN A CA 1
ATOM 914 C C . ASN A 1 112 ? -4.505 -8.484 2.349 1.00 84.00 112 ASN A C 1
ATOM 916 O O . ASN A 1 112 ? -4.948 -7.882 3.334 1.00 84.00 112 ASN A O 1
ATOM 920 N N . LYS A 1 113 ? -3.748 -9.577 2.479 1.00 87.25 113 LYS A N 1
ATOM 921 C CA . LYS A 1 113 ? -3.337 -10.151 3.758 1.00 87.25 113 LYS A CA 1
ATOM 922 C C . LYS A 1 113 ? -1.823 -10.161 3.905 1.00 87.25 113 LYS A C 1
ATOM 924 O O . LYS A 1 113 ? -1.098 -10.534 2.987 1.00 87.25 113 LYS A O 1
ATOM 929 N N . ALA A 1 114 ? -1.359 -9.765 5.080 1.00 86.19 114 ALA A N 1
ATOM 930 C CA . ALA A 1 114 ? 0.036 -9.809 5.481 1.00 86.19 114 ALA A CA 1
ATOM 931 C C . ALA A 1 114 ? 0.224 -10.905 6.535 1.00 86.19 114 ALA A C 1
ATOM 933 O O . ALA A 1 114 ? -0.468 -10.925 7.558 1.00 86.19 114 ALA A O 1
ATOM 934 N N . ASP A 1 115 ? 1.150 -11.824 6.280 1.00 84.12 115 ASP A N 1
ATOM 935 C CA . ASP A 1 115 ? 1.453 -12.926 7.187 1.00 84.12 115 ASP A CA 1
ATOM 936 C C . ASP A 1 115 ? 2.630 -12.574 8.098 1.00 84.12 115 ASP A C 1
ATOM 938 O O . ASP A 1 115 ? 3.792 -12.557 7.692 1.00 84.12 115 ASP A O 1
ATOM 942 N N . LEU A 1 116 ? 2.324 -12.334 9.369 1.00 79.19 116 LEU A N 1
ATOM 943 C CA . LEU A 1 116 ? 3.297 -11.958 10.382 1.00 79.19 116 LEU A CA 1
ATOM 944 C C . LEU A 1 116 ? 3.859 -13.163 11.157 1.00 79.19 116 LEU A C 1
ATOM 946 O O . LEU A 1 116 ? 4.628 -12.979 12.097 1.00 79.19 116 LEU A O 1
ATOM 950 N N . ARG A 1 117 ? 3.533 -14.413 10.785 1.00 75.56 117 ARG A N 1
ATOM 951 C CA . ARG A 1 117 ? 3.974 -15.627 11.515 1.00 75.56 117 ARG A CA 1
ATOM 952 C C . ARG A 1 117 ? 5.484 -15.725 11.735 1.00 75.56 117 ARG A C 1
ATOM 954 O O . ARG A 1 117 ? 5.904 -16.316 12.729 1.00 75.56 117 ARG A O 1
ATOM 961 N N . ASN A 1 118 ? 6.273 -15.180 10.814 1.00 70.50 118 ASN A N 1
ATOM 962 C CA . ASN A 1 118 ? 7.733 -15.264 10.830 1.00 70.50 118 ASN A CA 1
ATOM 963 C C . ASN A 1 118 ? 8.404 -14.135 11.629 1.00 70.50 118 ASN A C 1
ATOM 965 O O . ASN A 1 118 ? 9.622 -14.161 11.808 1.00 70.50 118 ASN A O 1
ATOM 969 N N . PHE A 1 119 ? 7.638 -13.157 12.118 1.00 67.62 119 PHE A N 1
ATOM 970 C CA . PHE A 1 119 ? 8.159 -11.960 12.770 1.00 67.62 119 PHE A CA 1
ATOM 971 C C . PHE A 1 119 ? 7.749 -11.952 14.250 1.00 67.62 119 PHE A C 1
ATOM 973 O O . PHE A 1 119 ? 6.578 -11.841 14.586 1.00 67.62 119 PHE A O 1
ATOM 980 N N . GLY A 1 120 ? 8.722 -12.120 15.151 1.00 64.19 120 GLY A N 1
ATOM 981 C CA . GLY A 1 120 ? 8.527 -11.953 16.596 1.00 64.19 120 GLY A CA 1
ATOM 982 C C . GLY A 1 120 ? 7.614 -12.978 17.296 1.00 64.19 120 GLY A C 1
ATOM 983 O O . GLY A 1 120 ? 7.204 -14.004 16.753 1.00 64.19 120 GLY A O 1
ATOM 984 N N . ARG A 1 121 ? 7.310 -12.711 18.576 1.00 66.31 121 ARG A N 1
ATOM 985 C CA . ARG A 1 121 ? 6.317 -13.464 19.367 1.00 66.31 121 ARG A CA 1
ATOM 986 C C . ARG A 1 121 ? 4.949 -12.798 19.237 1.00 66.31 121 ARG A C 1
ATOM 988 O O . ARG A 1 121 ? 4.455 -12.203 20.190 1.00 66.31 121 ARG A O 1
ATOM 995 N N . ILE A 1 122 ? 4.343 -12.899 18.060 1.00 68.88 122 ILE A N 1
ATOM 996 C CA . ILE A 1 122 ? 3.016 -12.328 17.822 1.00 68.88 122 ILE A CA 1
ATOM 997 C C . ILE A 1 122 ? 1.928 -13.264 18.384 1.00 68.88 122 ILE A C 1
ATOM 999 O O . ILE A 1 122 ? 2.019 -14.493 18.216 1.00 68.88 122 ILE A O 1
ATOM 1003 N N . PRO A 1 123 ? 0.902 -12.718 19.068 1.00 70.38 123 PRO A N 1
ATOM 1004 C CA . PRO A 1 123 ? -0.269 -13.473 19.503 1.00 70.38 123 PRO A CA 1
ATOM 1005 C C . PRO A 1 123 ? -0.886 -14.297 18.359 1.00 70.38 123 PRO A C 1
ATOM 1007 O O . PRO A 1 123 ? -0.867 -13.891 17.198 1.00 70.38 123 PRO A O 1
ATOM 1010 N N . LYS A 1 124 ? -1.413 -15.496 18.652 1.00 72.62 124 LYS A N 1
ATOM 1011 C CA . LYS A 1 124 ? -1.915 -16.418 17.605 1.00 72.62 124 LYS A CA 1
ATOM 1012 C C . LYS A 1 124 ? -3.026 -15.802 16.746 1.00 72.62 124 LYS A C 1
ATOM 1014 O O . LYS A 1 124 ? -3.155 -16.174 15.585 1.00 72.62 124 LYS A O 1
ATOM 1019 N N . ASP A 1 125 ? -3.784 -14.884 17.324 1.00 70.94 125 ASP A N 1
ATOM 1020 C CA . ASP A 1 125 ? -4.872 -14.106 16.736 1.00 70.94 125 ASP A CA 1
ATOM 1021 C C . ASP A 1 125 ? -4.409 -12.972 15.805 1.00 70.94 125 ASP A C 1
ATOM 1023 O O . ASP A 1 125 ? -5.223 -12.465 15.044 1.00 70.94 125 ASP A O 1
ATOM 1027 N N . GLN A 1 126 ? -3.122 -12.603 15.811 1.00 70.12 126 GLN A N 1
ATOM 1028 C CA . GLN A 1 126 ? -2.565 -11.498 15.005 1.00 70.12 126 GLN A CA 1
ATOM 1029 C C . GLN A 1 126 ? -1.552 -11.964 13.956 1.00 70.12 126 GLN A C 1
ATOM 1031 O O . GLN A 1 126 ? -0.798 -11.174 13.395 1.00 70.12 126 GLN A O 1
ATOM 1036 N N . ARG A 1 127 ? -1.512 -13.271 13.699 1.00 78.81 127 ARG A N 1
ATOM 1037 C CA . ARG A 1 127 ? -0.585 -13.885 12.743 1.00 78.81 127 ARG A CA 1
ATOM 1038 C C . ARG A 1 127 ? -0.877 -13.514 11.296 1.00 78.81 127 ARG A C 1
ATOM 1040 O O . ARG A 1 127 ? 0.044 -13.492 10.496 1.00 78.81 127 ARG A O 1
ATOM 1047 N N . GLU A 1 128 ? -2.135 -13.246 10.976 1.00 83.12 128 GLU A N 1
ATOM 1048 C CA . GLU A 1 128 ? -2.570 -12.830 9.648 1.00 83.12 128 GLU A CA 1
ATOM 1049 C C . GLU A 1 128 ? -3.329 -11.516 9.796 1.00 83.12 128 GLU A C 1
ATOM 1051 O O . GLU A 1 128 ? -4.277 -11.413 10.578 1.00 83.12 128 GLU A O 1
ATOM 1056 N N . VAL A 1 129 ? -2.876 -10.499 9.072 1.00 85.06 129 VAL A N 1
ATOM 1057 C CA . VAL A 1 129 ? -3.404 -9.144 9.161 1.00 85.06 129 VAL A CA 1
ATOM 1058 C C . VAL A 1 129 ? -4.025 -8.757 7.831 1.00 85.06 129 VAL A C 1
ATOM 1060 O O . VAL A 1 129 ? -3.353 -8.756 6.806 1.00 85.06 129 VAL A O 1
ATOM 1063 N N . VAL A 1 130 ? -5.307 -8.390 7.851 1.00 88.44 130 VAL A N 1
ATOM 1064 C CA . VAL A 1 130 ? -6.005 -7.870 6.669 1.00 88.44 130 VAL A CA 1
ATOM 1065 C C . VAL A 1 130 ? -5.813 -6.354 6.581 1.00 88.44 130 VAL A C 1
ATOM 1067 O O . VAL A 1 130 ? -6.136 -5.612 7.520 1.00 88.44 130 VAL A O 1
ATOM 1070 N N . LEU A 1 131 ? -5.305 -5.899 5.436 1.00 88.12 131 LEU A N 1
ATOM 1071 C CA . LEU A 1 131 ? -5.090 -4.495 5.095 1.00 88.12 131 LEU A CA 1
ATOM 1072 C C . LEU A 1 131 ? -5.984 -4.131 3.908 1.00 88.12 131 LEU A C 1
ATOM 1074 O O . LEU A 1 131 ? -5.659 -4.418 2.763 1.00 88.12 131 LEU A O 1
ATOM 1078 N N . SER A 1 132 ? -7.133 -3.520 4.194 1.00 88.56 132 SER A N 1
ATOM 1079 C CA . SER A 1 132 ? -8.114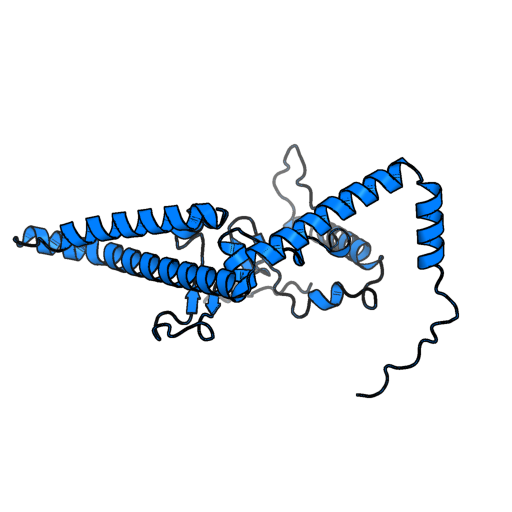 -3.095 3.191 1.00 88.56 132 SER A CA 1
ATOM 1080 C C . SER A 1 132 ? -8.498 -1.645 3.448 1.00 88.56 132 SER A C 1
ATOM 1082 O O . SER A 1 132 ? -8.945 -1.315 4.547 1.00 88.56 132 SER A O 1
ATOM 1084 N N . SER A 1 133 ? -8.334 -0.789 2.440 1.00 90.19 133 SER A N 1
ATOM 1085 C CA . SER A 1 133 ? -8.710 0.629 2.508 1.00 90.19 133 SER A CA 1
ATOM 1086 C C . SER A 1 133 ? -10.226 0.832 2.614 1.00 90.19 133 SER A C 1
ATOM 1088 O O . SER A 1 133 ? -10.679 1.789 3.232 1.00 90.19 133 SER A O 1
ATOM 1090 N N . GLU A 1 134 ? -11.031 -0.096 2.090 1.00 88.38 134 GLU A N 1
ATOM 1091 C CA . GLU A 1 134 ? -12.495 -0.022 2.177 1.00 88.38 134 GLU A CA 1
ATOM 1092 C C . GLU A 1 134 ? -13.027 -0.357 3.577 1.00 88.38 134 GLU A C 1
ATOM 1094 O O . GLU A 1 134 ? -13.994 0.241 4.050 1.00 88.38 134 GLU A O 1
ATOM 1099 N N . GLN A 1 135 ? -12.409 -1.327 4.256 1.00 87.62 135 GLN A N 1
ATOM 1100 C CA . GLN A 1 135 ? -12.888 -1.818 5.555 1.00 87.62 135 GLN A CA 1
ATOM 1101 C C . GLN A 1 135 ? -12.256 -1.075 6.740 1.00 87.62 135 GLN A C 1
ATOM 1103 O O . GLN A 1 135 ? -12.821 -1.059 7.845 1.00 87.62 135 GLN A O 1
ATOM 1108 N N . ASP A 1 136 ? -11.098 -0.453 6.509 1.00 91.56 136 ASP A N 1
ATOM 1109 C CA . ASP A 1 136 ? -10.314 0.256 7.507 1.00 91.56 136 ASP A CA 1
ATOM 1110 C C . ASP A 1 136 ? -10.046 1.713 7.107 1.00 91.56 136 ASP A C 1
ATOM 1112 O O . ASP A 1 136 ? -9.111 2.036 6.373 1.00 91.56 136 ASP A O 1
ATOM 1116 N N . ALA A 1 137 ? -10.861 2.607 7.669 1.00 91.81 137 ALA A N 1
ATOM 1117 C CA . ALA A 1 137 ? -10.749 4.046 7.469 1.00 91.81 137 ALA A CA 1
ATOM 1118 C C . ALA A 1 137 ? -9.410 4.629 7.947 1.00 91.81 137 ALA A C 1
ATOM 1120 O O . ALA A 1 137 ? -8.934 5.597 7.356 1.00 91.81 137 ALA A O 1
ATOM 1121 N N . PHE A 1 138 ? -8.793 4.059 8.989 1.00 92.62 138 PHE A N 1
ATOM 1122 C CA . PHE A 1 138 ? -7.488 4.537 9.432 1.00 92.62 138 PHE A CA 1
ATOM 1123 C C . PHE A 1 138 ? -6.418 4.153 8.425 1.00 92.62 138 PHE A C 1
ATOM 1125 O O . PHE A 1 138 ? -5.651 5.014 8.007 1.00 92.62 138 PHE A O 1
ATOM 1132 N N . PHE A 1 139 ? -6.405 2.889 7.990 1.00 93.00 139 PHE A N 1
ATOM 1133 C CA . PHE A 1 139 ? -5.469 2.442 6.965 1.00 93.0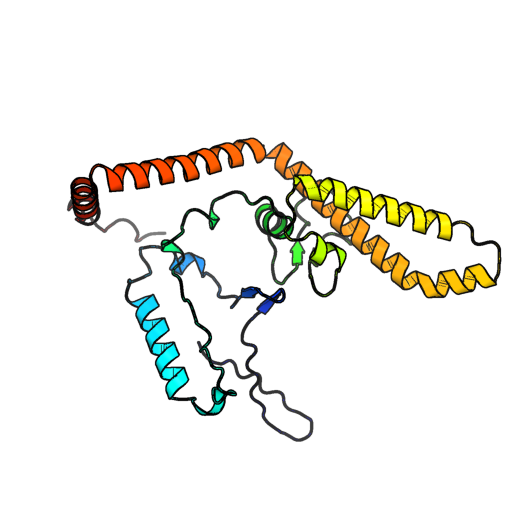0 139 PHE A CA 1
ATOM 1134 C C . PHE A 1 139 ? -5.582 3.289 5.698 1.00 93.00 139 PHE A C 1
ATOM 1136 O O . PHE A 1 139 ? -4.569 3.783 5.223 1.00 93.00 139 PHE A O 1
ATOM 1143 N N . ASN A 1 140 ? -6.800 3.534 5.210 1.00 93.50 140 ASN A N 1
ATOM 1144 C CA . ASN A 1 140 ? -7.034 4.378 4.038 1.00 93.50 140 ASN A CA 1
ATOM 1145 C C . ASN A 1 140 ? -6.456 5.795 4.191 1.00 93.50 140 ASN A C 1
ATOM 1147 O O . ASN A 1 140 ? -5.922 6.356 3.241 1.00 93.50 140 ASN A O 1
ATOM 1151 N N . ALA A 1 141 ? -6.536 6.372 5.392 1.00 93.12 141 ALA A N 1
ATOM 1152 C CA . ALA A 1 141 ? -6.008 7.706 5.655 1.00 93.12 141 ALA A CA 1
ATOM 1153 C C . ALA A 1 141 ? -4.472 7.750 5.711 1.00 93.12 141 ALA A C 1
ATOM 1155 O O . ALA A 1 141 ? -3.899 8.791 5.411 1.00 93.12 141 ALA A O 1
ATOM 1156 N N . ILE A 1 142 ? -3.810 6.654 6.105 1.00 93.81 142 ILE A N 1
ATOM 1157 C CA . ILE A 1 142 ? -2.353 6.629 6.328 1.00 93.81 142 ILE A CA 1
ATOM 1158 C C . ILE A 1 142 ? -1.569 5.775 5.322 1.00 93.81 142 ILE A C 1
ATOM 1160 O O . ILE A 1 142 ? -0.345 5.730 5.394 1.00 93.81 142 ILE A O 1
ATOM 1164 N N . MET A 1 143 ? -2.232 5.059 4.407 1.00 92.69 143 MET A N 1
ATOM 1165 C CA . MET A 1 143 ? -1.591 4.030 3.571 1.00 92.69 143 MET A CA 1
ATOM 1166 C C . MET A 1 143 ? -0.452 4.558 2.689 1.00 92.69 143 MET A C 1
ATOM 1168 O O . MET A 1 143 ? 0.479 3.810 2.388 1.00 92.69 143 MET A O 1
ATOM 1172 N N . HIS A 1 144 ? -0.508 5.840 2.326 1.00 93.31 144 HIS A N 1
ATOM 1173 C CA . HIS A 1 144 ? 0.486 6.532 1.502 1.00 93.31 144 HIS A CA 1
ATOM 1174 C C . HIS A 1 144 ? 1.374 7.501 2.294 1.00 93.31 144 HIS A C 1
ATOM 1176 O O . HIS A 1 144 ? 2.238 8.152 1.711 1.00 93.31 144 HIS A O 1
ATOM 1182 N N . GLU A 1 145 ? 1.180 7.594 3.610 1.00 95.50 145 GLU A N 1
ATOM 1183 C CA . GLU A 1 145 ? 1.998 8.445 4.470 1.00 95.50 145 GLU A CA 1
ATOM 1184 C C . GLU A 1 145 ? 3.394 7.850 4.649 1.00 95.50 145 GLU A C 1
ATOM 1186 O O . GLU A 1 145 ? 3.586 6.628 4.626 1.00 95.50 145 GLU A O 1
ATOM 1191 N N . ASN A 1 146 ? 4.375 8.730 4.840 1.00 94.44 146 ASN A N 1
ATOM 1192 C CA . ASN A 1 146 ? 5.758 8.333 5.059 1.00 94.44 146 ASN A CA 1
ATOM 1193 C C . ASN A 1 146 ? 5.947 7.695 6.447 1.00 94.44 146 ASN A C 1
ATOM 1195 O O . ASN A 1 146 ? 5.273 8.054 7.415 1.00 94.44 146 ASN A O 1
ATOM 1199 N N . PHE A 1 147 ? 6.918 6.787 6.572 1.00 90.88 147 PHE A N 1
ATOM 1200 C CA . PHE A 1 147 ? 7.290 6.131 7.830 1.00 90.88 147 PHE A CA 1
ATOM 1201 C C . PHE A 1 147 ? 7.516 7.083 9.007 1.00 90.88 147 PHE A C 1
ATOM 1203 O O . PHE A 1 147 ? 7.105 6.766 10.126 1.00 90.88 147 PHE A O 1
ATOM 1210 N N . GLY A 1 148 ? 8.093 8.264 8.764 1.00 87.88 148 GLY A N 1
ATOM 1211 C CA . GLY A 1 148 ? 8.257 9.289 9.797 1.00 87.88 148 GLY A CA 1
ATOM 1212 C C . GLY A 1 148 ? 6.926 9.771 10.389 1.00 87.88 148 GLY A C 1
ATOM 1213 O O . GLY A 1 148 ? 6.801 9.914 11.607 1.00 87.88 148 GLY A O 1
ATOM 1214 N N . ASP A 1 149 ? 5.909 9.944 9.545 1.00 92.56 149 ASP A N 1
ATOM 1215 C CA . ASP A 1 149 ? 4.592 10.467 9.927 1.00 92.56 149 ASP A CA 1
ATOM 1216 C C . ASP A 1 149 ? 3.655 9.372 10.456 1.00 92.56 149 ASP A C 1
ATOM 1218 O O . ASP A 1 149 ? 2.780 9.630 11.294 1.00 92.56 149 ASP A O 1
ATOM 1222 N N . ILE A 1 150 ? 3.858 8.117 10.038 1.00 92.88 150 ILE A N 1
ATOM 1223 C CA . ILE A 1 150 ? 3.097 6.960 10.530 1.00 92.88 150 ILE A CA 1
ATOM 1224 C C . ILE A 1 150 ? 3.197 6.851 12.057 1.00 92.88 150 ILE A C 1
ATOM 1226 O O . ILE A 1 150 ? 2.182 6.641 12.723 1.00 92.88 150 ILE A O 1
ATOM 1230 N N . GLY A 1 151 ? 4.382 7.062 12.641 1.00 88.69 151 GLY A N 1
ATOM 1231 C CA . GLY A 1 151 ? 4.568 7.001 14.096 1.00 88.69 151 GLY A CA 1
ATOM 1232 C C . GLY A 1 151 ? 3.685 7.993 14.868 1.00 88.69 151 GLY A C 1
ATOM 1233 O O . GLY A 1 151 ? 3.091 7.641 15.891 1.00 88.69 151 GLY A O 1
ATOM 1234 N N . LEU A 1 152 ? 3.533 9.218 14.352 1.00 91.38 152 LEU A N 1
ATOM 1235 C CA . LEU A 1 152 ? 2.670 10.247 14.943 1.00 91.38 152 LEU A CA 1
ATOM 1236 C C . LEU A 1 152 ? 1.186 9.882 14.812 1.00 91.38 152 LEU A C 1
ATOM 1238 O O . LEU A 1 152 ? 0.423 10.032 15.770 1.00 91.38 152 LEU A O 1
ATOM 1242 N N . ASN A 1 153 ? 0.787 9.351 13.655 1.00 93.56 153 ASN A N 1
ATOM 1243 C CA . ASN A 1 153 ? -0.581 8.904 13.406 1.00 93.56 153 ASN A CA 1
ATOM 1244 C C . ASN A 1 153 ? -0.999 7.748 14.324 1.00 93.56 153 ASN A C 1
ATOM 1246 O O . ASN A 1 153 ? -2.098 7.773 14.882 1.00 93.56 153 ASN A O 1
ATOM 1250 N N . ILE A 1 154 ? -0.112 6.771 14.536 1.00 93.25 154 ILE A N 1
ATOM 1251 C CA . ILE A 1 154 ? -0.348 5.652 15.457 1.00 93.25 154 ILE A CA 1
ATOM 1252 C C . ILE A 1 154 ? -0.475 6.145 16.893 1.00 93.25 154 ILE A C 1
ATOM 1254 O O . ILE A 1 154 ? -1.382 5.724 17.608 1.00 93.25 154 ILE A O 1
ATOM 1258 N N . LYS A 1 155 ? 0.396 7.065 17.318 1.00 92.00 155 LYS A N 1
ATOM 1259 C CA . LYS A 1 155 ? 0.309 7.650 18.657 1.00 92.00 155 LYS A CA 1
ATOM 1260 C C . LYS A 1 155 ? -1.043 8.329 18.881 1.00 92.00 155 LYS A C 1
ATOM 1262 O O . LYS A 1 155 ? -1.692 8.051 19.884 1.00 92.00 155 LYS A O 1
ATOM 1267 N N . ARG A 1 156 ? -1.498 9.146 17.925 1.00 94.06 156 ARG A N 1
ATOM 1268 C CA . ARG A 1 156 ? -2.819 9.791 17.976 1.00 94.06 156 ARG A CA 1
ATOM 1269 C C . ARG A 1 156 ? -3.951 8.767 18.101 1.00 94.06 156 ARG A C 1
ATOM 1271 O O . ARG A 1 156 ? -4.796 8.910 18.976 1.00 94.06 156 ARG A O 1
ATOM 1278 N N . MET A 1 157 ? -3.925 7.710 17.289 1.00 93.25 157 MET A N 1
ATOM 1279 C CA . MET A 1 157 ? -4.902 6.619 17.365 1.00 93.25 157 MET A CA 1
ATOM 1280 C C . MET A 1 157 ? -4.915 5.944 18.748 1.00 93.25 157 MET A C 1
ATOM 1282 O O . MET A 1 157 ? -5.982 5.646 19.288 1.00 93.25 157 MET A O 1
ATOM 1286 N N . VAL A 1 158 ? -3.741 5.691 19.333 1.00 93.06 158 VAL A N 1
ATOM 1287 C CA . VAL A 1 158 ? -3.630 5.098 20.674 1.00 93.06 158 VAL A CA 1
ATOM 1288 C C . VAL A 1 158 ? -4.183 6.048 21.738 1.00 93.06 158 VAL A C 1
ATOM 1290 O O . VAL A 1 158 ? -4.910 5.599 22.624 1.00 93.06 158 VAL A O 1
ATOM 1293 N N . ASP A 1 159 ? -3.885 7.344 21.650 1.00 93.50 159 ASP A N 1
ATOM 1294 C CA . ASP A 1 159 ? -4.369 8.353 22.596 1.00 93.50 159 ASP A CA 1
ATOM 1295 C C . ASP A 1 159 ? -5.904 8.488 22.543 1.00 93.50 159 ASP A C 1
ATOM 1297 O O . ASP A 1 159 ? -6.560 8.488 23.588 1.00 93.50 159 ASP A O 1
ATOM 1301 N N . GLU A 1 160 ? -6.495 8.517 21.344 1.00 90.81 160 GLU A N 1
ATOM 1302 C CA . GLU A 1 160 ? -7.953 8.514 21.135 1.00 90.81 160 GLU A CA 1
ATOM 1303 C C . GLU A 1 160 ? -8.605 7.245 21.710 1.00 90.81 160 GLU A C 1
ATOM 1305 O O . GLU A 1 160 ? -9.614 7.314 22.420 1.00 90.81 160 GLU A O 1
ATOM 1310 N N . PHE A 1 161 ? -7.984 6.079 21.496 1.00 90.62 161 PHE A N 1
ATOM 1311 C CA . PHE A 1 161 ? -8.448 4.821 22.081 1.00 90.62 161 PHE A CA 1
ATOM 1312 C C . PHE A 1 161 ? -8.379 4.813 23.607 1.00 90.62 161 PHE A C 1
ATOM 1314 O O . PHE A 1 161 ? -9.314 4.353 24.265 1.00 90.62 161 PHE A O 1
ATOM 1321 N N . GLN A 1 162 ? -7.312 5.355 24.195 1.00 88.56 162 GLN A N 1
ATOM 1322 C CA . GLN A 1 162 ? -7.190 5.460 25.647 1.00 88.56 162 GLN A CA 1
ATOM 1323 C C . GLN A 1 162 ? -8.242 6.394 26.250 1.00 88.56 162 GLN A C 1
ATOM 1325 O O . GLN A 1 162 ? -8.768 6.096 27.324 1.00 88.56 162 GLN A O 1
ATOM 1330 N N . GLN A 1 163 ? -8.571 7.501 25.581 1.00 87.31 163 GLN A N 1
ATOM 1331 C CA . GLN A 1 163 ? -9.634 8.404 26.027 1.00 87.31 163 GLN A CA 1
ATOM 1332 C C . GLN A 1 163 ? -10.995 7.697 26.033 1.00 87.31 163 GLN A C 1
ATOM 1334 O O . GLN A 1 163 ? -11.685 7.733 27.054 1.00 87.31 163 GLN A O 1
ATOM 1339 N N . LEU A 1 164 ? -11.330 6.975 24.957 1.00 83.38 164 LEU A N 1
ATOM 1340 C CA . LEU A 1 164 ? -12.573 6.200 24.871 1.00 83.38 164 LEU A CA 1
ATOM 1341 C C . LEU A 1 164 ? -12.617 5.051 25.893 1.00 83.38 164 LEU A C 1
ATOM 1343 O O . LEU A 1 164 ? -13.651 4.766 26.495 1.00 83.38 164 LEU A O 1
ATOM 1347 N N . ALA A 1 165 ? -11.485 4.386 26.132 1.00 83.06 165 ALA A N 1
ATOM 1348 C CA . ALA A 1 165 ? -11.399 3.330 27.135 1.00 83.06 165 ALA A CA 1
ATOM 1349 C C . ALA A 1 165 ? -11.657 3.869 28.552 1.00 83.06 165 ALA A C 1
ATOM 1351 O O . ALA A 1 165 ? -12.356 3.222 29.329 1.00 83.06 165 ALA A O 1
ATOM 1352 N N . ARG A 1 166 ? -11.146 5.063 28.885 1.00 81.12 166 ARG A N 1
ATOM 1353 C CA . ARG A 1 166 ? -11.377 5.704 30.191 1.00 81.12 166 ARG A CA 1
ATOM 1354 C C . ARG A 1 166 ? -12.828 6.139 30.375 1.00 81.12 166 ARG A C 1
ATOM 1356 O O . ARG A 1 166 ? -13.366 5.944 31.462 1.00 81.12 166 ARG A O 1
ATOM 1363 N N . SER A 1 167 ? -13.477 6.686 29.343 1.00 75.12 167 SER A N 1
ATOM 1364 C CA . SER A 1 167 ? -14.906 7.024 29.430 1.00 75.12 167 SER A CA 1
ATOM 1365 C C . SER A 1 167 ? -15.767 5.776 29.637 1.00 75.12 167 SER A C 1
ATOM 1367 O O . SER A 1 167 ? -16.713 5.811 30.417 1.00 75.12 167 SER A O 1
ATOM 1369 N N . ASN A 1 168 ? -15.382 4.654 29.025 1.00 74.12 168 ASN A N 1
ATOM 1370 C CA . ASN A 1 168 ? -16.078 3.374 29.153 1.00 74.12 168 ASN A CA 1
ATOM 1371 C C . ASN A 1 168 ? -15.786 2.613 30.464 1.00 74.12 168 ASN A C 1
ATOM 1373 O O . ASN A 1 168 ? -16.461 1.627 30.745 1.00 74.12 168 ASN A O 1
ATOM 1377 N N . GLN A 1 169 ? -14.808 3.031 31.276 1.00 68.75 169 GLN A N 1
ATOM 1378 C CA . GLN A 1 169 ? -14.530 2.416 32.586 1.00 68.75 169 GLN A CA 1
ATOM 1379 C C . GLN A 1 169 ? -15.420 2.962 33.717 1.00 68.75 169 GLN A C 1
ATOM 1381 O O . GLN A 1 169 ? -15.595 2.288 34.731 1.00 68.75 169 GLN A O 1
ATOM 1386 N N . ASN A 1 170 ? -16.025 4.142 33.545 1.00 65.75 170 ASN A N 1
ATOM 1387 C CA . ASN A 1 170 ? -16.877 4.793 34.548 1.00 65.75 170 ASN A CA 1
ATOM 1388 C C . ASN A 1 170 ? -18.373 4.492 34.334 1.00 65.75 170 ASN A C 1
ATOM 1390 O O . ASN A 1 170 ? -19.192 5.404 34.258 1.00 65.75 170 ASN A O 1
ATOM 1394 N N . ILE A 1 171 ? -18.746 3.214 34.241 1.00 65.69 171 ILE A N 1
ATOM 1395 C CA . ILE A 1 171 ? -20.152 2.794 34.125 1.00 65.69 171 ILE A CA 1
ATOM 1396 C C . ILE A 1 171 ? -20.748 2.701 35.535 1.00 65.69 171 ILE A C 1
ATOM 1398 O O . ILE A 1 171 ? -20.447 1.764 36.272 1.00 65.69 171 ILE A O 1
ATOM 1402 N N . GLN A 1 172 ? -21.567 3.680 35.928 1.00 70.44 172 GLN A N 1
ATOM 1403 C CA . GLN A 1 172 ? -22.176 3.724 37.269 1.00 70.44 172 GLN A CA 1
ATOM 1404 C C . GLN A 1 172 ? -23.703 3.575 37.251 1.00 70.44 172 GLN A C 1
ATOM 1406 O O . GLN A 1 172 ? -24.287 3.216 38.273 1.00 70.44 172 GLN A O 1
ATOM 1411 N N . THR A 1 173 ? -24.357 3.814 36.110 1.00 79.62 173 THR A N 1
ATOM 1412 C CA . THR A 1 173 ? -25.820 3.752 35.982 1.00 79.62 173 THR A CA 1
ATOM 1413 C C . THR A 1 173 ? -26.281 2.679 34.989 1.00 79.62 173 THR A C 1
ATOM 1415 O O . THR A 1 173 ? -25.529 2.233 34.122 1.00 79.62 173 THR A O 1
ATOM 1418 N N . ILE A 1 174 ? -27.550 2.265 35.095 1.00 73.62 174 ILE A N 1
ATOM 1419 C CA . ILE A 1 174 ? -28.179 1.313 34.158 1.00 73.62 174 ILE A CA 1
ATOM 1420 C C . ILE A 1 174 ? -28.255 1.910 32.738 1.00 73.62 174 ILE A C 1
ATOM 1422 O O . ILE A 1 174 ? -28.112 1.187 31.754 1.00 73.62 174 ILE A O 1
ATOM 1426 N N . GLU A 1 175 ? -28.416 3.231 32.620 1.00 80.19 175 GLU A N 1
ATOM 1427 C CA . GLU A 1 175 ? -28.394 3.944 31.336 1.00 80.19 175 GLU A CA 1
ATOM 1428 C C . GLU A 1 175 ? -27.001 3.922 30.690 1.00 80.19 175 GLU A C 1
ATOM 1430 O O . GLU A 1 175 ? -26.889 3.768 29.473 1.00 80.19 175 GLU A O 1
ATOM 1435 N N . ASP A 1 176 ? -25.932 4.004 31.487 1.00 79.12 176 ASP A N 1
ATOM 1436 C CA . ASP A 1 176 ? -24.557 3.877 30.990 1.00 79.12 176 ASP A CA 1
ATOM 1437 C C . ASP A 1 176 ? -24.252 2.449 30.521 1.00 79.12 176 ASP A C 1
ATOM 1439 O O . ASP A 1 176 ? -23.551 2.264 29.527 1.00 79.12 176 ASP A O 1
ATOM 1443 N N . MET A 1 177 ? -24.813 1.433 31.190 1.00 77.81 177 MET A N 1
ATOM 1444 C CA . MET A 1 177 ? -24.690 0.037 30.752 1.00 77.81 177 MET A CA 1
ATOM 1445 C C . MET A 1 177 ? -25.342 -0.191 29.383 1.00 77.81 177 MET A C 1
ATOM 1447 O O . MET A 1 177 ? -24.765 -0.891 28.551 1.00 77.81 177 MET A O 1
ATOM 1451 N N . ALA A 1 178 ? -26.509 0.412 29.134 1.00 81.56 178 ALA A N 1
ATOM 1452 C CA . ALA A 1 178 ? -27.179 0.342 27.835 1.00 81.56 178 ALA A CA 1
ATOM 1453 C C . ALA A 1 178 ? -26.344 1.019 26.734 1.00 81.56 178 ALA A C 1
ATOM 1455 O O . ALA A 1 178 ? -26.027 0.387 25.730 1.00 81.56 178 ALA A O 1
ATOM 1456 N N . LYS A 1 179 ? -25.874 2.253 26.970 1.00 82.12 179 LYS A N 1
ATOM 1457 C CA . LYS A 1 179 ? -25.003 2.976 26.023 1.00 82.12 179 LYS A CA 1
ATOM 1458 C C . LYS A 1 179 ? -23.700 2.232 25.732 1.00 82.12 179 LYS A C 1
ATOM 1460 O O . LYS A 1 179 ? -23.222 2.237 24.601 1.00 82.12 179 LYS A O 1
ATOM 1465 N N . PHE A 1 180 ? -23.105 1.599 26.741 1.00 81.94 180 PHE A N 1
ATOM 1466 C CA . PHE A 1 180 ? -21.905 0.793 26.544 1.00 81.94 180 PHE A CA 1
ATOM 1467 C C . PHE A 1 180 ? -22.187 -0.439 25.681 1.00 81.94 180 PHE A C 1
ATOM 1469 O O . PHE A 1 180 ? -21.394 -0.732 24.792 1.00 81.94 180 PHE A O 1
ATOM 1476 N N . ALA A 1 181 ? -23.301 -1.141 25.911 1.00 85.19 181 ALA A N 1
ATOM 1477 C CA . ALA A 1 181 ? -23.688 -2.292 25.098 1.00 85.19 181 ALA A CA 1
ATOM 1478 C C . ALA A 1 181 ? -23.915 -1.903 23.626 1.00 85.19 181 ALA A C 1
ATOM 1480 O O . ALA A 1 181 ? -23.446 -2.619 22.739 1.00 85.19 181 ALA A O 1
ATOM 1481 N N . ASP A 1 182 ? -24.539 -0.748 23.380 1.00 85.62 182 ASP A N 1
ATOM 1482 C CA . ASP A 1 182 ? -24.764 -0.210 22.033 1.00 85.62 182 ASP A CA 1
ATOM 1483 C C . ASP A 1 182 ? -23.442 0.152 21.329 1.00 85.62 182 ASP A C 1
ATOM 1485 O O . ASP A 1 182 ? -23.250 -0.173 20.157 1.00 85.62 182 ASP A O 1
ATOM 1489 N N . ASN A 1 183 ? -22.487 0.746 22.056 1.00 84.81 183 ASN A N 1
ATOM 1490 C CA . ASN A 1 183 ? -21.189 1.176 21.512 1.00 84.81 183 ASN A CA 1
ATOM 1491 C C . ASN A 1 183 ? -20.108 0.076 21.522 1.00 84.81 183 ASN A C 1
ATOM 1493 O O . ASN A 1 183 ? -19.023 0.247 20.955 1.00 84.81 183 ASN A O 1
ATOM 1497 N N . TYR A 1 184 ? -20.361 -1.064 22.170 1.00 85.38 184 TYR A N 1
ATOM 1498 C CA . TYR A 1 184 ? -19.387 -2.147 22.324 1.00 85.38 184 TYR A CA 1
ATOM 1499 C C . TYR A 1 184 ? -18.843 -2.700 20.990 1.00 85.38 184 TYR A C 1
ATOM 1501 O O . TYR A 1 184 ? -17.631 -2.936 20.907 1.00 85.38 184 TYR A O 1
ATOM 1509 N N . PRO A 1 185 ? -19.657 -2.893 19.927 1.00 88.19 185 PRO A N 1
ATOM 1510 C CA . PRO A 1 185 ? -19.154 -3.351 18.631 1.00 88.19 185 PRO A CA 1
ATOM 1511 C C . PRO A 1 185 ? -18.117 -2.400 18.023 1.00 88.19 185 PRO A C 1
ATOM 1513 O O . PRO A 1 185 ? -17.078 -2.855 17.536 1.00 88.19 185 PRO A O 1
ATOM 1516 N N . GLU A 1 186 ? -18.357 -1.088 18.097 1.00 86.31 186 GLU A N 1
ATOM 1517 C CA . GLU A 1 186 ? -17.422 -0.069 17.608 1.00 86.31 186 GLU A CA 1
ATOM 1518 C C . GLU A 1 186 ? -16.141 -0.047 18.439 1.00 86.31 186 GLU A C 1
ATOM 1520 O O . GLU A 1 186 ? -15.043 -0.084 17.881 1.00 86.31 186 GLU A O 1
ATOM 1525 N N . TYR A 1 187 ? -16.264 -0.097 19.770 1.00 86.94 187 TYR A N 1
ATOM 1526 C CA . TYR A 1 187 ? -15.114 -0.188 20.670 1.00 86.94 187 TYR A CA 1
ATOM 1527 C C . TYR A 1 187 ? -14.236 -1.410 20.354 1.00 86.94 187 TYR A C 1
ATOM 1529 O O . TYR A 1 187 ? -13.011 -1.300 20.263 1.00 86.94 187 TYR A O 1
ATOM 1537 N N . LYS A 1 188 ? -14.853 -2.578 20.128 1.00 87.88 188 LYS A N 1
ATOM 1538 C CA . LYS A 1 188 ? -14.145 -3.815 19.771 1.00 87.88 188 LYS A CA 1
ATOM 1539 C C . LYS A 1 188 ? -13.447 -3.706 18.412 1.00 87.88 188 LYS A C 1
ATOM 1541 O O . LYS A 1 188 ? -12.306 -4.157 18.290 1.00 87.88 188 LYS A O 1
ATOM 1546 N N . LYS A 1 189 ? -14.095 -3.095 17.411 1.00 88.06 189 LYS A N 1
ATOM 1547 C CA . LYS A 1 189 ? -13.485 -2.821 16.098 1.00 88.06 189 LYS A CA 1
ATOM 1548 C C . LYS A 1 189 ? -12.268 -1.905 16.247 1.00 88.06 189 LYS A C 1
ATOM 1550 O O . LYS A 1 189 ? -11.202 -2.216 15.721 1.00 88.06 189 LYS A O 1
ATOM 1555 N N . MET A 1 190 ? -12.403 -0.825 17.014 1.00 87.75 190 MET A N 1
ATOM 1556 C CA . MET A 1 190 ? -11.330 0.143 17.241 1.00 87.75 190 MET A CA 1
ATOM 1557 C C . MET A 1 190 ? -10.141 -0.476 17.982 1.00 87.75 190 MET A C 1
ATOM 1559 O O . MET A 1 190 ? -9.004 -0.298 17.555 1.00 87.75 190 MET A O 1
ATOM 1563 N N . HIS A 1 191 ? -10.390 -1.279 19.022 1.00 89.38 191 HIS A N 1
ATOM 1564 C CA . HIS A 1 191 ? -9.349 -2.046 19.715 1.00 89.38 191 HIS A CA 1
ATOM 1565 C C . HIS A 1 191 ? -8.590 -2.976 18.754 1.00 89.38 191 HIS A C 1
ATOM 1567 O O . HIS A 1 191 ? -7.360 -3.030 18.779 1.00 89.38 191 HIS A O 1
ATOM 1573 N N . GLY A 1 192 ? -9.318 -3.691 17.886 1.00 89.12 192 GLY A N 1
ATOM 1574 C CA . GLY A 1 192 ? -8.725 -4.545 16.856 1.00 89.12 192 GLY A CA 1
ATOM 1575 C C . GLY A 1 192 ? -7.812 -3.768 15.906 1.00 89.12 192 GLY A C 1
ATOM 1576 O O . GLY A 1 192 ? -6.677 -4.182 15.682 1.00 89.12 192 GLY A O 1
ATOM 1577 N N . ASN A 1 193 ? -8.264 -2.612 15.410 1.00 90.75 193 ASN A N 1
ATOM 1578 C CA . ASN A 1 193 ? -7.476 -1.764 14.512 1.00 90.75 193 ASN A CA 1
ATOM 1579 C C . ASN A 1 193 ? -6.234 -1.177 15.195 1.00 90.75 193 ASN A C 1
ATOM 1581 O O . ASN A 1 193 ? -5.147 -1.238 14.621 1.00 90.75 193 ASN A O 1
ATOM 1585 N N . VAL A 1 194 ? -6.364 -0.674 16.428 1.00 92.19 194 VAL A N 1
ATOM 1586 C CA . VAL A 1 194 ? -5.224 -0.156 17.203 1.00 92.19 194 VAL A CA 1
ATOM 1587 C C . VAL A 1 194 ? -4.185 -1.254 17.392 1.00 92.19 194 VAL A C 1
ATOM 1589 O O . VAL A 1 194 ? -3.022 -1.060 17.048 1.00 92.19 194 VAL A O 1
ATOM 1592 N N . SER A 1 195 ? -4.600 -2.433 17.865 1.00 89.88 195 SER A N 1
ATOM 1593 C CA . SER A 1 195 ? -3.669 -3.544 18.058 1.00 89.88 195 SER A CA 1
ATOM 1594 C C . SER A 1 195 ? -3.010 -3.963 16.744 1.00 89.88 195 SER A C 1
ATOM 1596 O O . SER A 1 195 ? -1.804 -4.184 16.715 1.00 89.88 195 SER A O 1
ATOM 1598 N N . LYS A 1 196 ? -3.776 -4.036 15.651 1.00 89.62 196 LYS A N 1
ATOM 1599 C CA . LYS A 1 196 ? -3.283 -4.398 14.319 1.00 89.62 196 LYS A CA 1
ATOM 1600 C C . LYS A 1 196 ? -2.172 -3.461 13.840 1.00 89.62 196 LYS A C 1
ATOM 1602 O O . LYS A 1 196 ? -1.093 -3.920 13.459 1.00 89.62 196 LYS A O 1
ATOM 1607 N N . HIS A 1 197 ? -2.427 -2.155 13.849 1.00 92.19 197 HIS A N 1
ATOM 1608 C CA . HIS A 1 197 ? -1.495 -1.175 13.298 1.00 92.19 197 HIS A CA 1
ATOM 1609 C C . HIS A 1 197 ? -0.299 -0.920 14.217 1.00 92.19 197 HIS A C 1
ATOM 1611 O O . HIS A 1 197 ? 0.817 -0.792 13.715 1.00 92.19 197 HIS A O 1
ATOM 1617 N N . VAL A 1 198 ? -0.493 -0.943 15.541 1.00 91.50 198 VAL A N 1
ATOM 1618 C CA . VAL A 1 198 ? 0.610 -0.876 16.512 1.00 91.50 198 VAL A CA 1
ATOM 1619 C C . VAL A 1 198 ? 1.551 -2.065 16.333 1.00 91.50 198 VAL A C 1
ATOM 1621 O O . VAL A 1 198 ? 2.752 -1.848 16.183 1.00 91.50 198 VAL A O 1
ATOM 1624 N N . THR A 1 199 ? 1.036 -3.300 16.279 1.00 88.44 199 THR A N 1
ATOM 1625 C CA . THR A 1 199 ? 1.871 -4.497 16.070 1.00 88.44 199 THR A CA 1
ATOM 1626 C C . THR A 1 199 ? 2.625 -4.413 14.742 1.00 88.44 199 THR A C 1
ATOM 1628 O O . THR A 1 199 ? 3.835 -4.620 14.709 1.00 88.44 199 THR A O 1
ATOM 1631 N N . SER A 1 200 ? 1.939 -4.031 13.659 1.00 88.50 200 SER A N 1
ATOM 1632 C CA . SER A 1 200 ? 2.550 -3.935 12.327 1.00 88.50 200 SER A CA 1
ATOM 1633 C C . SER A 1 200 ? 3.691 -2.913 12.289 1.00 88.50 200 SER A C 1
ATOM 1635 O O . SER A 1 200 ? 4.794 -3.233 11.855 1.00 88.50 200 SER A O 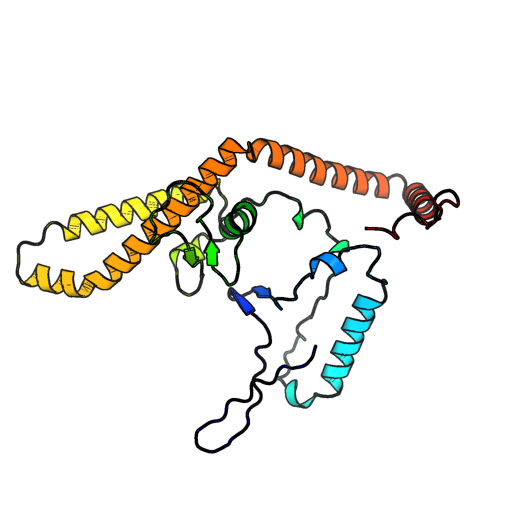1
ATOM 1637 N N . VAL A 1 201 ? 3.449 -1.686 12.769 1.00 90.81 201 VAL A N 1
ATOM 1638 C CA . VAL A 1 201 ? 4.462 -0.616 12.786 1.00 90.81 201 VAL A CA 1
ATOM 1639 C C . VAL A 1 201 ? 5.625 -0.971 13.707 1.00 90.81 201 VAL A C 1
ATOM 1641 O O . VAL A 1 201 ? 6.771 -0.770 13.321 1.00 90.81 201 VAL A O 1
ATOM 1644 N N . THR A 1 202 ? 5.353 -1.568 14.871 1.00 89.88 202 THR A N 1
ATOM 1645 C CA . THR A 1 202 ? 6.401 -2.019 15.803 1.00 89.88 202 THR A CA 1
ATOM 1646 C C . THR A 1 202 ? 7.347 -3.024 15.146 1.00 89.88 202 THR A C 1
ATOM 1648 O O . THR A 1 202 ? 8.566 -2.875 15.238 1.00 89.88 202 THR A O 1
ATOM 1651 N N . GLU A 1 203 ? 6.810 -4.022 14.438 1.00 87.75 203 GLU A N 1
ATOM 1652 C CA . GLU A 1 203 ? 7.645 -5.001 13.735 1.00 87.75 203 GLU A CA 1
ATOM 1653 C C . GLU A 1 203 ? 8.417 -4.377 12.568 1.00 87.75 203 GLU A C 1
ATOM 1655 O O . GLU A 1 203 ? 9.590 -4.699 12.377 1.00 87.75 203 GLU A O 1
ATOM 1660 N N . MET A 1 204 ? 7.817 -3.444 11.823 1.00 89.94 204 MET A N 1
ATOM 1661 C CA . MET A 1 204 ? 8.535 -2.718 10.770 1.00 89.94 204 MET A CA 1
ATOM 1662 C C . MET A 1 204 ? 9.690 -1.888 11.332 1.00 89.94 204 MET A C 1
ATOM 1664 O O . MET A 1 204 ? 10.799 -1.988 10.812 1.00 89.94 204 MET A O 1
ATOM 1668 N N . SER A 1 205 ? 9.480 -1.145 12.425 1.00 91.94 205 SER A N 1
ATOM 1669 C CA . SER A 1 205 ? 10.551 -0.416 13.119 1.00 91.94 205 SER A CA 1
ATOM 1670 C C . SER A 1 205 ? 11.694 -1.349 13.522 1.00 91.94 205 SER A C 1
ATOM 1672 O O . SER A 1 205 ? 12.855 -1.049 13.248 1.00 91.94 205 SER A O 1
ATOM 1674 N N . ARG A 1 206 ? 11.375 -2.523 14.086 1.00 91.38 206 ARG A N 1
ATOM 1675 C CA . ARG A 1 206 ? 12.379 -3.532 14.453 1.00 91.38 206 ARG A CA 1
ATOM 1676 C C . ARG A 1 206 ? 13.190 -4.000 13.239 1.00 91.38 206 ARG A C 1
ATOM 1678 O O . ARG A 1 206 ? 14.416 -4.036 13.304 1.00 91.38 206 ARG A O 1
ATOM 1685 N N . ILE A 1 207 ? 12.532 -4.330 12.124 1.00 91.69 207 ILE A N 1
ATOM 1686 C CA . ILE A 1 207 ? 13.204 -4.792 10.895 1.00 91.69 207 ILE A CA 1
ATOM 1687 C C . ILE A 1 207 ? 14.097 -3.692 10.303 1.00 91.69 207 ILE A C 1
ATOM 1689 O O . ILE A 1 207 ? 15.234 -3.974 9.914 1.00 91.69 207 ILE A O 1
ATOM 1693 N N . VAL A 1 208 ? 13.607 -2.449 10.259 1.00 93.56 208 VAL A N 1
ATOM 1694 C CA . VAL A 1 208 ? 14.359 -1.279 9.776 1.00 93.56 208 VAL A CA 1
ATOM 1695 C C . VAL A 1 208 ? 15.646 -1.091 10.581 1.00 93.56 208 VAL A C 1
ATOM 1697 O O . VAL A 1 208 ? 16.717 -0.890 9.999 1.00 93.56 208 VAL A O 1
ATOM 1700 N N . GLU A 1 209 ? 15.571 -1.210 11.908 1.00 93.94 209 GLU A N 1
ATOM 1701 C CA . GLU A 1 209 ? 16.724 -1.071 12.801 1.00 93.94 209 GLU A CA 1
ATOM 1702 C C . GLU A 1 209 ? 17.715 -2.237 12.703 1.00 93.94 209 GLU A C 1
ATOM 1704 O O . GLU A 1 209 ? 18.932 -2.007 12.707 1.00 93.94 209 GLU A O 1
ATOM 1709 N N . GLU A 1 210 ? 17.220 -3.474 12.615 1.00 94.31 210 GLU A N 1
ATOM 1710 C CA . GLU A 1 210 ? 18.040 -4.689 12.524 1.00 94.31 210 GLU A CA 1
ATOM 1711 C C . GLU A 1 210 ? 18.808 -4.763 11.206 1.00 94.31 210 GLU A C 1
ATOM 1713 O O . GLU A 1 210 ? 20.000 -5.072 11.198 1.00 94.31 210 GLU A O 1
ATOM 1718 N N . ARG A 1 211 ? 18.140 -4.448 10.091 1.00 94.50 211 ARG A N 1
ATOM 1719 C CA . ARG A 1 211 ? 18.730 -4.506 8.745 1.00 94.50 211 ARG A CA 1
ATOM 1720 C C . ARG A 1 211 ? 19.404 -3.202 8.320 1.00 94.50 211 ARG A C 1
ATOM 1722 O O . ARG A 1 211 ? 19.965 -3.148 7.232 1.00 94.50 211 ARG A O 1
ATOM 1729 N N . LYS A 1 212 ? 19.365 -2.164 9.165 1.00 96.00 212 LYS A N 1
ATOM 1730 C CA . LYS A 1 212 ? 19.918 -0.825 8.883 1.00 96.00 212 LYS A CA 1
ATOM 1731 C C . LYS A 1 212 ? 19.376 -0.225 7.580 1.00 96.00 212 LYS A C 1
ATOM 1733 O O . LYS A 1 212 ? 20.117 0.413 6.835 1.00 96.00 212 LYS A O 1
ATOM 1738 N N . LEU A 1 213 ? 18.073 -0.388 7.330 1.00 95.56 213 LEU A N 1
ATOM 1739 C CA . LEU A 1 213 ? 17.449 -0.020 6.051 1.00 95.56 213 LEU A CA 1
ATOM 1740 C C . LEU A 1 213 ? 17.528 1.477 5.741 1.00 95.56 213 LEU A C 1
ATOM 1742 O O . LEU A 1 213 ? 17.584 1.838 4.576 1.00 95.56 213 LEU A O 1
ATOM 1746 N N . MET A 1 214 ? 17.620 2.343 6.755 1.00 94.00 214 MET A N 1
ATOM 1747 C CA . MET A 1 214 ? 17.849 3.779 6.540 1.00 94.00 214 MET A CA 1
ATOM 1748 C C . MET A 1 214 ? 19.149 4.042 5.762 1.00 94.00 214 MET A C 1
ATOM 1750 O O . MET A 1 214 ? 19.135 4.765 4.774 1.00 94.00 214 MET A O 1
ATOM 1754 N N . MET A 1 215 ? 20.254 3.404 6.168 1.00 95.75 215 MET A N 1
ATOM 1755 C CA . MET A 1 215 ? 21.565 3.547 5.514 1.00 95.75 215 MET A CA 1
ATOM 1756 C C . MET A 1 215 ? 21.570 2.930 4.110 1.00 95.75 215 MET A C 1
ATOM 1758 O O . MET A 1 215 ? 22.158 3.476 3.177 1.00 95.75 215 MET A O 1
ATOM 1762 N N . VAL A 1 216 ? 20.926 1.766 3.968 1.00 95.94 216 VAL A N 1
ATOM 1763 C CA . VAL A 1 216 ? 20.815 1.061 2.684 1.00 95.94 216 VAL A CA 1
ATOM 1764 C C . VAL A 1 216 ? 20.014 1.905 1.698 1.00 95.94 216 VAL A C 1
ATOM 1766 O O . VAL A 1 216 ? 20.509 2.207 0.618 1.00 95.94 216 VAL A O 1
ATOM 1769 N N . SER A 1 217 ? 18.835 2.369 2.111 1.00 94.88 217 SER A N 1
ATOM 1770 C CA . SER A 1 217 ? 17.984 3.244 1.313 1.00 94.88 217 SER A CA 1
ATOM 1771 C C . SER A 1 217 ? 18.702 4.533 0.927 1.00 94.88 217 SER A C 1
ATOM 1773 O O . SER A 1 217 ? 18.601 4.947 -0.220 1.00 94.88 217 SER A O 1
ATOM 1775 N N . GLU A 1 218 ? 19.429 5.180 1.841 1.00 93.62 218 GLU A N 1
ATOM 1776 C CA . GLU A 1 218 ? 20.211 6.380 1.512 1.00 93.62 218 GLU A CA 1
ATOM 1777 C C . GLU A 1 218 ? 21.206 6.099 0.378 1.00 93.62 218 GLU A C 1
ATOM 1779 O O . GLU A 1 218 ? 21.232 6.824 -0.616 1.00 93.62 218 GLU A O 1
ATOM 1784 N N . THR A 1 219 ? 21.941 4.989 0.475 1.00 92.62 219 THR A N 1
ATOM 1785 C CA . THR A 1 219 ? 22.913 4.571 -0.546 1.00 92.62 219 THR A CA 1
ATOM 1786 C C . THR A 1 219 ? 22.235 4.240 -1.882 1.00 92.62 219 THR A C 1
ATOM 1788 O O . THR A 1 219 ? 22.735 4.611 -2.943 1.00 92.62 219 THR A O 1
ATOM 1791 N N . GLU A 1 220 ? 21.091 3.555 -1.856 1.00 93.00 220 GLU A N 1
ATOM 1792 C CA . GLU A 1 220 ? 20.306 3.228 -3.053 1.00 93.00 220 GLU A CA 1
ATOM 1793 C C . GLU A 1 220 ? 19.807 4.482 -3.769 1.00 93.00 220 GLU A C 1
ATOM 1795 O O . GLU A 1 220 ? 19.944 4.591 -4.988 1.00 93.00 220 GLU A O 1
ATOM 1800 N N . HIS A 1 221 ? 19.264 5.440 -3.016 1.00 90.25 221 HIS A N 1
ATOM 1801 C CA . HIS A 1 221 ? 18.762 6.695 -3.566 1.00 90.25 221 HIS A CA 1
ATOM 1802 C C . HIS A 1 221 ? 19.905 7.561 -4.093 1.00 90.25 221 HIS A C 1
ATOM 1804 O O . HIS A 1 221 ? 19.781 8.136 -5.174 1.00 90.25 221 HIS A O 1
ATOM 1810 N N . GLU A 1 222 ? 21.032 7.627 -3.379 1.00 90.00 222 GLU A N 1
ATOM 1811 C CA . GLU A 1 222 ? 22.225 8.321 -3.857 1.00 90.00 222 GLU A CA 1
ATOM 1812 C C . GLU A 1 222 ? 22.712 7.711 -5.176 1.00 90.00 222 GLU A C 1
ATOM 1814 O O . GLU A 1 222 ? 22.950 8.440 -6.141 1.00 90.00 222 GLU A O 1
ATOM 1819 N N . LEU A 1 223 ? 22.797 6.380 -5.257 1.00 88.75 223 LEU A N 1
ATOM 1820 C CA . LEU A 1 223 ? 23.205 5.681 -6.470 1.00 88.75 223 LEU A CA 1
ATOM 1821 C C . LEU A 1 223 ? 22.221 5.931 -7.619 1.00 88.75 223 LEU A C 1
ATOM 1823 O O . LEU A 1 223 ? 22.647 6.326 -8.702 1.00 88.75 223 LEU A O 1
ATOM 1827 N N . ALA A 1 224 ? 20.922 5.734 -7.396 1.00 88.06 224 ALA A N 1
ATOM 1828 C CA . ALA A 1 224 ? 19.899 5.885 -8.424 1.00 88.06 224 ALA A CA 1
ATOM 1829 C C . ALA A 1 224 ? 19.844 7.321 -8.968 1.00 88.06 224 ALA A C 1
ATOM 1831 O O . ALA A 1 224 ? 19.923 7.529 -10.181 1.00 88.06 224 ALA A O 1
ATOM 1832 N N . CYS A 1 225 ? 19.787 8.319 -8.083 1.00 84.31 225 CYS A N 1
ATOM 1833 C CA . CYS A 1 225 ? 19.712 9.725 -8.472 1.00 84.31 225 CYS A CA 1
ATOM 1834 C C . CYS A 1 225 ? 21.006 10.200 -9.139 1.00 84.31 225 CYS A C 1
ATOM 1836 O O . CYS A 1 225 ? 20.951 10.853 -10.183 1.00 84.31 225 CYS A O 1
ATOM 1838 N N . ASN A 1 226 ? 22.176 9.856 -8.589 1.00 79.56 226 ASN A N 1
ATOM 1839 C CA . ASN A 1 226 ? 23.443 10.286 -9.174 1.00 79.56 226 ASN A CA 1
ATOM 1840 C C . ASN A 1 226 ? 23.695 9.610 -10.519 1.00 79.56 226 ASN A C 1
ATOM 1842 O O . ASN A 1 226 ? 24.069 10.296 -11.466 1.00 79.56 226 ASN A O 1
ATOM 1846 N N . VAL A 1 227 ? 23.457 8.300 -10.650 1.00 74.88 227 VAL A N 1
ATOM 1847 C CA . VAL A 1 227 ? 23.600 7.595 -11.936 1.00 74.88 227 VAL A CA 1
ATOM 1848 C C . VAL A 1 227 ? 22.676 8.203 -12.985 1.00 74.88 227 VAL A C 1
ATOM 1850 O O . VAL A 1 227 ? 23.119 8.438 -14.107 1.00 74.88 227 VAL A O 1
ATOM 1853 N N . MET A 1 228 ? 21.434 8.531 -12.627 1.00 70.50 228 MET A N 1
ATOM 1854 C CA . MET A 1 228 ? 20.491 9.160 -13.550 1.00 70.50 228 MET A CA 1
ATOM 1855 C C . MET A 1 228 ? 20.940 10.571 -13.961 1.00 70.50 228 MET A C 1
ATOM 1857 O O . MET A 1 228 ? 20.921 10.903 -15.146 1.00 70.50 228 MET A O 1
ATOM 1861 N N . LEU A 1 229 ? 21.444 11.379 -13.023 1.00 68.19 229 LEU A N 1
ATOM 1862 C CA . LEU A 1 229 ? 22.025 12.694 -13.321 1.00 68.19 229 LEU A CA 1
ATOM 1863 C C . LEU A 1 229 ? 23.274 12.594 -14.211 1.00 68.19 229 LEU A C 1
ATOM 1865 O O . LEU A 1 229 ? 23.423 13.376 -15.153 1.00 68.19 229 LEU A O 1
ATOM 1869 N N . TYR A 1 230 ? 24.159 11.627 -13.954 1.00 67.38 230 TYR A N 1
ATOM 1870 C CA . TYR A 1 230 ? 25.333 11.374 -14.790 1.00 67.38 230 TYR A CA 1
ATOM 1871 C C . TYR A 1 230 ? 24.947 10.876 -16.181 1.00 67.38 230 TYR A C 1
ATOM 1873 O O . TYR A 1 230 ? 25.535 11.337 -17.157 1.00 67.38 230 TYR A O 1
ATOM 1881 N N . ALA A 1 231 ? 23.950 9.996 -16.296 1.00 68.31 231 ALA A N 1
ATOM 1882 C CA . ALA A 1 231 ? 23.449 9.511 -17.577 1.00 68.31 231 ALA A CA 1
ATOM 1883 C C . ALA A 1 231 ? 22.885 10.662 -18.422 1.00 68.31 231 ALA A C 1
ATOM 1885 O O . ALA A 1 231 ? 23.303 10.836 -19.565 1.00 68.31 231 ALA A O 1
ATOM 1886 N N . LEU A 1 232 ? 22.037 11.514 -17.835 1.00 68.75 232 LEU A N 1
ATOM 1887 C CA . LEU A 1 232 ? 21.480 12.694 -18.507 1.00 68.75 232 LEU A CA 1
ATOM 1888 C C . LEU A 1 232 ? 22.566 13.702 -18.910 1.00 68.75 232 LEU A C 1
ATOM 1890 O O . LEU A 1 232 ? 22.513 14.300 -19.987 1.00 68.75 232 LEU A O 1
ATOM 1894 N N . ARG A 1 233 ? 23.586 13.892 -18.064 1.00 66.62 233 ARG A N 1
ATOM 1895 C CA . ARG A 1 233 ? 24.729 14.753 -18.392 1.00 66.62 233 ARG A CA 1
ATOM 1896 C C . ARG A 1 233 ? 25.561 14.181 -19.538 1.00 66.62 233 ARG A C 1
ATOM 1898 O O . ARG A 1 233 ? 25.935 14.923 -20.442 1.00 66.62 233 ARG A O 1
ATOM 1905 N N . TYR A 1 234 ? 25.827 12.879 -19.518 1.00 64.56 234 TYR A N 1
ATOM 1906 C CA . TYR A 1 234 ? 26.601 12.196 -20.550 1.00 64.56 234 TYR A CA 1
ATOM 1907 C C . TYR A 1 234 ? 25.861 12.171 -21.896 1.00 64.56 234 TYR A C 1
ATOM 1909 O O . TYR A 1 234 ? 26.473 12.396 -22.940 1.00 64.56 234 TYR A O 1
ATOM 1917 N N . GLU A 1 235 ? 24.537 11.997 -21.884 1.00 64.00 235 GLU A N 1
ATOM 1918 C CA . GLU A 1 235 ? 23.682 12.119 -23.070 1.00 64.00 235 GLU A CA 1
ATOM 1919 C C . GLU A 1 235 ? 23.738 13.528 -23.675 1.00 64.00 235 GLU A C 1
ATOM 1921 O O . GLU A 1 235 ? 23.869 13.679 -24.891 1.00 64.00 235 GLU A O 1
ATOM 1926 N N . LYS A 1 236 ? 23.732 14.566 -22.832 1.00 65.12 236 LYS A N 1
ATOM 1927 C CA . LYS A 1 236 ? 23.834 15.961 -23.274 1.00 65.12 236 LYS A CA 1
ATOM 1928 C C . LYS A 1 236 ? 25.222 16.325 -23.817 1.00 65.12 236 LYS A C 1
ATOM 1930 O O . LYS A 1 236 ? 25.315 17.119 -24.751 1.00 65.12 236 LYS A O 1
ATOM 1935 N N . GLU A 1 237 ? 26.294 15.785 -23.235 1.00 66.25 237 GLU A N 1
ATOM 1936 C CA . GLU A 1 237 ? 27.679 16.143 -23.579 1.00 66.25 237 GLU A CA 1
ATOM 1937 C C . GLU A 1 237 ? 28.302 15.246 -24.672 1.00 66.25 237 GLU A C 1
ATOM 1939 O O . GLU A 1 237 ? 29.241 15.674 -25.344 1.00 66.25 237 GLU A O 1
ATOM 1944 N N . SER A 1 238 ? 27.829 14.010 -24.890 1.00 61.12 238 SER A N 1
ATOM 1945 C CA . SER A 1 238 ? 28.427 13.070 -25.864 1.00 61.12 238 SER A CA 1
ATOM 1946 C C . SER A 1 238 ? 27.445 12.018 -26.426 1.00 61.12 238 SER A C 1
ATOM 1948 O O . SER A 1 238 ? 27.696 10.811 -26.332 1.00 61.12 238 SER A O 1
ATOM 1950 N N . PRO A 1 239 ? 26.372 12.431 -27.128 1.00 64.19 23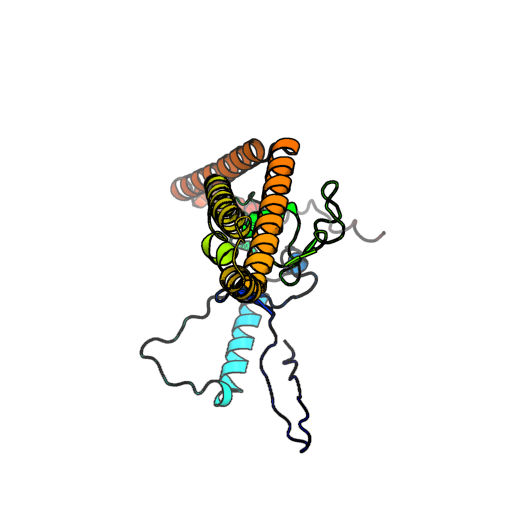9 PRO A N 1
ATOM 1951 C CA . PRO A 1 239 ? 25.341 11.515 -27.642 1.00 64.19 239 PRO A CA 1
ATOM 1952 C C . PRO A 1 239 ? 25.885 10.482 -28.649 1.00 64.19 239 PRO A C 1
ATOM 1954 O O . PRO A 1 239 ? 25.434 9.337 -28.704 1.00 64.19 239 PRO A O 1
ATOM 1957 N N . VAL A 1 240 ? 26.922 10.846 -29.414 1.00 65.88 240 VAL A N 1
ATOM 1958 C CA . VAL A 1 240 ? 27.564 9.955 -30.398 1.00 65.88 240 VAL A CA 1
ATOM 1959 C C . VAL A 1 240 ? 28.331 8.810 -29.721 1.00 65.88 240 VAL A C 1
ATOM 1961 O O . VAL A 1 240 ? 28.341 7.692 -30.237 1.00 65.88 240 VAL A O 1
ATOM 1964 N N . GLN A 1 241 ? 28.947 9.051 -28.558 1.00 65.31 241 GLN A N 1
ATOM 1965 C CA . GLN A 1 241 ? 29.688 8.017 -27.822 1.00 65.31 241 GLN A CA 1
ATOM 1966 C C . GLN A 1 241 ? 28.743 7.023 -27.148 1.00 65.31 241 GLN A C 1
ATOM 1968 O O . GLN A 1 241 ? 29.030 5.827 -27.141 1.00 65.31 241 GLN A O 1
ATOM 1973 N N . LEU A 1 242 ? 27.590 7.496 -26.665 1.00 63.75 242 LEU A N 1
ATOM 1974 C CA . LEU A 1 242 ? 26.520 6.645 -26.144 1.00 63.75 242 LEU A CA 1
ATOM 1975 C C . LEU A 1 242 ? 26.005 5.686 -27.220 1.00 63.75 242 LEU A C 1
ATOM 1977 O O . LEU A 1 242 ? 25.985 4.482 -26.992 1.00 63.75 242 LEU A O 1
ATOM 1981 N N . MET A 1 243 ? 25.714 6.185 -28.427 1.00 62.94 243 MET A N 1
ATOM 1982 C CA . MET A 1 243 ? 25.323 5.334 -29.559 1.00 62.94 243 MET A CA 1
ATOM 1983 C C . MET A 1 243 ? 26.417 4.336 -29.959 1.00 62.94 243 MET A C 1
ATOM 1985 O O . MET A 1 243 ? 26.125 3.189 -30.288 1.00 62.94 243 MET A O 1
ATOM 1989 N N . GLN A 1 244 ? 27.693 4.724 -29.907 1.00 65.06 244 GLN A N 1
ATOM 1990 C CA . GLN A 1 244 ? 28.806 3.805 -30.171 1.00 65.06 244 GLN A CA 1
ATOM 1991 C C . GLN A 1 244 ? 28.967 2.737 -29.082 1.00 65.06 244 GLN A C 1
ATOM 1993 O O . GLN A 1 244 ? 29.287 1.593 -29.403 1.00 65.06 244 GLN A O 1
ATOM 1998 N N . LEU A 1 245 ? 28.749 3.085 -27.812 1.00 63.88 245 LEU A N 1
ATOM 1999 C CA . LEU A 1 245 ? 28.772 2.146 -26.693 1.00 63.88 245 LEU A CA 1
ATOM 2000 C C . LEU A 1 245 ? 27.589 1.179 -26.772 1.00 63.88 245 LEU A C 1
ATOM 2002 O O . LEU A 1 245 ? 27.792 -0.025 -26.662 1.00 63.88 245 LEU A O 1
ATOM 2006 N N . PHE A 1 246 ? 26.388 1.687 -27.046 1.00 65.12 246 PHE A N 1
ATOM 2007 C CA . PHE A 1 246 ? 25.190 0.875 -27.236 1.00 65.12 246 PHE A CA 1
ATOM 2008 C C . PHE A 1 246 ? 25.373 -0.097 -28.402 1.00 65.12 246 PHE A C 1
ATOM 2010 O O . PHE A 1 246 ? 25.150 -1.289 -28.242 1.00 65.12 246 PHE A O 1
ATOM 2017 N N . ASN A 1 247 ? 25.908 0.372 -29.535 1.00 66.62 247 ASN A N 1
ATOM 2018 C CA . ASN A 1 247 ? 26.246 -0.489 -30.669 1.00 66.62 247 ASN A CA 1
ATOM 2019 C C . ASN A 1 247 ? 27.329 -1.524 -30.327 1.00 66.62 247 ASN A C 1
ATOM 2021 O O . ASN A 1 247 ? 27.273 -2.639 -30.832 1.00 66.62 247 ASN A O 1
ATOM 2025 N N . LYS A 1 248 ? 28.299 -1.201 -29.461 1.00 67.12 248 LYS A N 1
ATOM 2026 C CA . LYS A 1 248 ? 29.319 -2.158 -28.992 1.00 67.12 248 LYS A CA 1
ATOM 2027 C C . LYS A 1 248 ? 28.782 -3.179 -27.989 1.00 67.12 248 LYS A C 1
ATOM 2029 O O . LYS A 1 248 ? 29.284 -4.295 -27.969 1.00 67.12 248 LYS A O 1
ATOM 2034 N N . LEU A 1 249 ? 27.808 -2.803 -27.161 1.00 61.16 249 LEU A N 1
ATOM 2035 C CA . LEU A 1 249 ? 27.151 -3.694 -26.200 1.00 61.16 249 LEU A CA 1
ATOM 2036 C C . LEU A 1 249 ? 26.102 -4.583 -26.885 1.00 61.16 249 LEU A C 1
ATOM 2038 O O . LEU A 1 249 ? 25.994 -5.762 -26.564 1.00 61.16 249 LEU A O 1
ATOM 2042 N N . ALA A 1 250 ? 25.376 -4.034 -27.861 1.00 57.16 250 ALA A N 1
ATOM 2043 C CA . ALA A 1 250 ? 24.417 -4.751 -28.698 1.00 57.16 250 ALA A CA 1
ATOM 2044 C C . ALA A 1 250 ? 25.106 -5.652 -29.735 1.00 57.16 250 ALA A C 1
ATOM 2046 O O . ALA A 1 250 ? 24.564 -6.692 -30.112 1.00 57.16 250 ALA A O 1
ATOM 2047 N N . ALA A 1 251 ? 26.319 -5.296 -30.172 1.00 59.00 251 ALA A N 1
ATOM 2048 C CA . ALA A 1 251 ? 27.189 -6.202 -30.904 1.00 59.00 251 ALA A CA 1
ATOM 2049 C C . ALA A 1 251 ? 27.628 -7.325 -29.959 1.00 59.00 251 ALA A C 1
ATOM 2051 O O . ALA A 1 251 ? 28.623 -7.207 -29.245 1.00 59.00 251 ALA A O 1
ATOM 2052 N N . GLN A 1 252 ? 26.870 -8.424 -29.949 1.00 54.66 252 GLN A N 1
ATOM 2053 C CA . GLN A 1 252 ? 27.251 -9.650 -29.258 1.00 54.66 252 GLN A CA 1
ATOM 2054 C C . GLN A 1 252 ? 28.712 -9.970 -29.578 1.00 54.66 252 GLN A C 1
ATOM 2056 O O . GLN A 1 252 ? 29.075 -10.234 -30.727 1.00 54.66 252 GLN A O 1
ATOM 2061 N N . SER A 1 253 ? 29.578 -9.917 -28.563 1.00 50.66 253 SER A N 1
ATOM 2062 C CA . SER A 1 253 ? 30.969 -10.291 -28.773 1.00 50.66 253 SER A CA 1
ATOM 2063 C C . SER A 1 253 ? 31.003 -11.781 -29.146 1.00 50.66 253 SER A C 1
ATOM 2065 O O . SER A 1 253 ? 30.414 -12.592 -28.422 1.00 50.66 253 SER A O 1
ATOM 2067 N N . PRO A 1 254 ? 31.742 -12.196 -30.189 1.00 48.12 254 PRO A N 1
ATOM 2068 C CA . PRO A 1 254 ? 31.869 -13.607 -30.566 1.00 48.12 254 PRO A CA 1
ATOM 2069 C C . PRO A 1 254 ? 32.597 -14.462 -29.506 1.00 48.12 254 PRO A C 1
ATOM 2071 O O . PRO A 1 254 ? 32.863 -15.640 -29.732 1.00 48.12 254 PRO A O 1
ATOM 2074 N N . LYS A 1 255 ? 32.945 -13.886 -28.343 1.00 49.00 255 LYS A N 1
ATOM 2075 C CA . LYS A 1 255 ? 33.615 -14.573 -27.233 1.00 49.00 255 LYS A CA 1
ATOM 2076 C C . LYS A 1 255 ? 32.665 -15.274 -26.260 1.00 49.00 255 LYS A C 1
ATOM 2078 O O . LYS A 1 255 ? 33.146 -16.097 -25.487 1.00 49.00 255 LYS A O 1
ATOM 2083 N N . TYR A 1 256 ? 31.357 -15.019 -26.304 1.00 46.53 256 TYR A N 1
ATOM 2084 C CA . TYR A 1 256 ? 30.390 -15.797 -25.524 1.00 46.53 256 TYR A CA 1
ATOM 2085 C C . TYR A 1 256 ? 29.792 -16.902 -26.394 1.00 46.53 256 TYR A C 1
ATOM 2087 O O . TYR A 1 256 ? 28.860 -16.683 -27.161 1.00 46.53 256 TYR A O 1
ATOM 2095 N N . LYS A 1 257 ? 30.358 -18.111 -26.285 1.00 38.44 257 LYS A N 1
ATOM 2096 C CA . LYS A 1 257 ? 29.722 -19.322 -26.815 1.00 38.44 257 LYS A CA 1
ATOM 2097 C C . LYS A 1 257 ? 28.413 -19.562 -26.045 1.00 38.44 257 LYS A C 1
ATOM 2099 O O . LYS A 1 257 ? 28.475 -19.687 -24.821 1.00 38.44 257 LYS A O 1
ATOM 2104 N N . PRO A 1 258 ? 27.253 -19.684 -26.712 1.00 42.88 258 PRO A N 1
ATOM 2105 C CA . PRO A 1 258 ? 26.043 -20.165 -26.066 1.00 42.88 258 PRO A CA 1
ATOM 2106 C C . PRO A 1 258 ? 26.197 -21.674 -25.869 1.00 42.88 258 PRO A C 1
ATOM 2108 O O . PRO A 1 258 ? 26.055 -22.461 -26.801 1.00 42.88 258 PRO A O 1
ATOM 2111 N N . GLY A 1 259 ? 26.583 -22.088 -24.669 1.00 48.50 259 GLY A N 1
ATOM 2112 C CA . GLY A 1 259 ? 26.749 -23.503 -24.369 1.00 48.50 259 GLY A CA 1
ATOM 2113 C C . GLY A 1 259 ? 27.357 -23.725 -23.003 1.00 48.50 259 GLY A C 1
ATOM 2114 O O . GLY A 1 259 ? 28.545 -24.008 -22.927 1.00 48.50 259 GLY A O 1
ATOM 2115 N N . LEU A 1 260 ? 26.545 -23.563 -21.954 1.00 40.06 260 LEU A N 1
ATOM 2116 C CA . LEU A 1 260 ? 26.749 -24.157 -20.623 1.00 40.06 260 LEU A CA 1
ATOM 2117 C C . LEU A 1 260 ? 25.531 -23.902 -19.713 1.00 40.06 260 LEU A C 1
ATOM 2119 O O . LEU A 1 260 ? 25.668 -23.412 -18.607 1.00 40.06 260 LEU A O 1
ATOM 2123 N N . PHE A 1 261 ? 24.325 -24.230 -20.180 1.00 36.75 261 PHE A N 1
ATOM 2124 C CA . PHE A 1 261 ? 23.180 -24.502 -19.299 1.00 36.75 261 PHE A CA 1
ATOM 2125 C C . PHE A 1 261 ? 22.316 -25.581 -19.954 1.00 36.75 261 PHE A C 1
ATOM 2127 O O . PHE A 1 261 ? 21.274 -25.318 -20.535 1.00 36.75 261 PHE A O 1
ATOM 2134 N N . ASN A 1 262 ? 22.834 -26.805 -19.923 1.00 37.97 262 ASN A N 1
ATOM 2135 C CA . ASN A 1 262 ? 22.071 -28.037 -20.091 1.00 37.97 262 ASN A CA 1
ATOM 2136 C C . ASN A 1 262 ? 22.705 -29.066 -19.153 1.00 37.97 262 ASN A C 1
ATOM 2138 O O . ASN A 1 262 ? 23.519 -29.869 -19.593 1.00 37.97 262 ASN A O 1
ATOM 2142 N N . SER A 1 263 ? 22.394 -28.950 -17.858 1.00 34.34 263 SER A N 1
ATOM 2143 C CA . SER A 1 263 ? 22.417 -30.027 -16.853 1.00 34.34 263 SER A CA 1
ATOM 2144 C C . SER A 1 263 ? 22.345 -29.425 -15.444 1.00 34.34 263 SER A C 1
ATOM 2146 O O . SER A 1 263 ? 23.373 -28.994 -14.918 1.00 34.34 263 SER A O 1
ATOM 2148 N N . CYS A 1 264 ? 21.131 -29.360 -14.894 1.00 34.22 264 CYS A N 1
ATOM 2149 C CA . CYS A 1 264 ? 20.735 -29.652 -13.508 1.00 34.22 264 CYS A CA 1
ATOM 2150 C C . CYS A 1 264 ? 19.291 -29.186 -13.314 1.00 34.22 264 CYS A C 1
ATOM 2152 O O . CYS A 1 264 ? 19.039 -27.978 -13.514 1.00 34.22 264 CYS A O 1
#

Solvent-accessible surface area (backbone atoms only — not comparable to full-atom values): 16278 Å² total; per-residue (Å²): 130,81,82,72,61,52,66,56,73,50,103,80,75,51,82,47,80,47,96,68,85,56,46,78,70,50,102,89,43,69,42,72,81,61,82,70,58,71,56,66,70,37,80,92,68,51,62,83,60,55,64,56,51,49,53,52,51,52,51,49,49,54,65,73,46,41,83,83,66,72,62,88,85,60,101,64,79,85,84,85,85,86,80,64,64,80,83,55,70,57,70,86,71,52,79,58,55,26,46,52,53,33,46,38,72,78,59,35,62,56,96,51,28,31,59,40,73,89,52,77,92,61,56,87,87,59,30,63,42,80,62,43,51,89,84,28,67,64,51,52,75,42,36,77,37,44,61,81,56,46,58,56,52,52,50,51,54,51,53,53,50,52,54,54,51,56,64,69,68,68,66,83,48,75,69,46,50,51,54,47,62,72,47,40,66,58,53,53,52,50,51,50,51,50,53,52,53,52,54,52,51,52,52,50,54,50,51,38,65,74,69,42,41,70,63,53,37,51,53,50,50,52,50,54,53,49,52,50,53,49,50,56,49,45,51,74,75,39,51,69,58,51,53,51,49,50,52,55,66,70,44,73,61,91,81,68,74,93,80,87,87,88,87,132

Foldseek 3Di:
DPQPQPFDQDPVRDGDGDRPCWADQAPVDIGNPDPPPVVCVDPVNDDPCPQVVVVVVVVVCCVVPVVVVPDDDDPDDDDDDDDDCNVPVQVVVADDFAQQSLQCVVFNADSQKGACCVFPPDDPVQRIAHQYVVVDVLCVVRRGPGLVVLVVSLVVLVVVLVVVVVVLVPQDDPVSVVVCVVCVVVNVVSVVVSVNSVVSSVRSVVCCVVVVSVVVNVVSCCCVVVVVVVVVVCCVPPVPVVVVVVVVVVPPDPPDDPDDPDDD

Radius of gyration: 26.33 Å; Cα contacts (8 Å, |Δi|>4): 158; chains: 1; bounding box: 68×46×70 Å